Protein AF-A0A973CDU5-F1 (afdb_monomer_lite)

Structure (mmCIF, N/CA/C/O backbone):
data_AF-A0A973CDU5-F1
#
_entry.id   AF-A0A973CDU5-F1
#
loop_
_atom_site.group_PDB
_atom_site.id
_atom_site.type_symbol
_atom_site.label_atom_id
_atom_site.label_alt_id
_atom_site.label_comp_id
_atom_site.label_asym_id
_atom_site.label_entity_id
_atom_site.label_seq_id
_atom_site.pdbx_PDB_ins_code
_atom_site.Cartn_x
_atom_site.Cartn_y
_atom_site.Cartn_z
_atom_site.occupancy
_atom_site.B_iso_or_equiv
_atom_site.auth_seq_id
_atom_site.auth_comp_id
_atom_site.auth_asym_id
_atom_site.auth_atom_id
_atom_site.pdbx_PDB_model_num
ATOM 1 N N . PHE A 1 1 ? 8.746 -7.831 15.059 1.00 68.38 1 PHE A N 1
ATOM 2 C CA . PHE A 1 1 ? 8.571 -7.970 16.520 1.00 68.38 1 PHE A CA 1
ATOM 3 C C . PHE A 1 1 ? 7.382 -7.158 17.024 1.00 68.38 1 PHE A C 1
ATOM 5 O O . PHE A 1 1 ? 6.465 -7.767 17.549 1.00 68.38 1 PHE A O 1
ATOM 12 N N . ILE A 1 2 ? 7.323 -5.840 16.774 1.00 83.81 2 ILE A N 1
ATOM 13 C CA . ILE A 1 2 ? 6.193 -4.996 17.214 1.00 83.81 2 ILE A CA 1
ATOM 14 C C . ILE A 1 2 ? 4.826 -5.481 16.698 1.00 83.81 2 ILE A C 1
ATOM 16 O O . ILE A 1 2 ? 3.877 -5.545 17.465 1.00 83.81 2 ILE A O 1
ATOM 20 N N . TYR A 1 3 ? 4.753 -5.923 15.435 1.00 80.31 3 TYR A N 1
ATOM 21 C CA . TYR A 1 3 ? 3.516 -6.443 14.844 1.00 80.31 3 TYR A CA 1
ATOM 22 C C . TYR A 1 3 ? 3.048 -7.748 15.500 1.00 80.31 3 TYR A C 1
ATOM 24 O O . TYR A 1 3 ? 1.874 -7.896 15.789 1.00 80.31 3 TYR A O 1
ATOM 32 N N . LEU A 1 4 ? 3.971 -8.669 15.803 1.00 85.12 4 LEU A N 1
ATOM 33 C CA . LEU A 1 4 ? 3.632 -9.923 16.488 1.00 85.12 4 LEU A CA 1
ATOM 34 C C . LEU A 1 4 ? 3.181 -9.676 17.929 1.00 85.12 4 LEU A C 1
ATOM 36 O O . LEU A 1 4 ? 2.216 -10.282 18.376 1.00 85.12 4 LEU A O 1
ATOM 40 N N . LEU A 1 5 ? 3.851 -8.762 18.636 1.00 84.62 5 LEU A N 1
ATOM 41 C CA . LEU A 1 5 ? 3.456 -8.359 19.984 1.00 84.62 5 LEU A CA 1
ATOM 42 C C . LEU A 1 5 ? 2.051 -7.746 19.977 1.00 84.62 5 LEU A C 1
ATOM 44 O O . LEU A 1 5 ? 1.221 -8.094 20.810 1.00 84.62 5 LEU A O 1
ATOM 48 N N . TRP A 1 6 ? 1.768 -6.887 18.999 1.00 78.88 6 TRP A N 1
ATOM 49 C CA . TRP A 1 6 ? 0.451 -6.289 18.814 1.00 78.88 6 TRP A CA 1
ATOM 50 C C . TRP A 1 6 ? -0.621 -7.326 18.444 1.00 78.88 6 TRP A C 1
ATOM 52 O O . TRP A 1 6 ? -1.706 -7.315 19.020 1.00 78.88 6 TRP A O 1
ATOM 62 N N . GLN A 1 7 ? -0.313 -8.278 17.560 1.00 80.88 7 GLN A N 1
ATOM 63 C CA . GLN A 1 7 ? -1.241 -9.347 17.179 1.00 80.88 7 GLN A CA 1
ATOM 64 C C . GLN A 1 7 ? -1.620 -10.229 18.382 1.00 80.88 7 GLN A C 1
ATOM 66 O O . GLN A 1 7 ? -2.788 -10.548 18.573 1.00 80.88 7 GLN A O 1
ATOM 71 N N . VAL A 1 8 ? -0.647 -10.586 19.228 1.00 83.06 8 VAL A N 1
ATOM 72 C CA . VAL A 1 8 ? -0.887 -11.384 20.445 1.00 83.06 8 VAL A CA 1
ATOM 73 C C . VAL A 1 8 ? -1.675 -10.586 21.483 1.00 83.06 8 VAL A C 1
ATOM 75 O O . VAL A 1 8 ? -2.582 -11.127 22.109 1.00 83.06 8 VAL A O 1
ATOM 78 N N . ALA A 1 9 ? -1.373 -9.296 21.646 1.00 77.69 9 ALA A N 1
ATOM 79 C CA . ALA A 1 9 ? -2.103 -8.432 22.570 1.00 77.69 9 ALA A CA 1
ATOM 80 C C . ALA A 1 9 ? -3.576 -8.256 22.160 1.00 77.69 9 ALA A C 1
ATOM 82 O O . ALA A 1 9 ? -4.459 -8.304 23.009 1.00 77.69 9 ALA A O 1
ATOM 83 N N . THR A 1 10 ? -3.853 -8.088 20.866 1.00 71.19 10 THR A N 1
ATOM 84 C CA . THR A 1 10 ? -5.221 -7.899 20.357 1.00 71.19 10 THR A CA 1
ATOM 85 C C . THR A 1 10 ? -6.037 -9.193 20.375 1.00 71.19 10 THR A C 1
ATOM 87 O O . THR A 1 10 ? -7.170 -9.182 20.851 1.00 71.19 10 THR A O 1
ATOM 90 N N . GLN A 1 11 ? -5.457 -10.321 19.954 1.00 73.50 11 GLN A N 1
ATOM 91 C CA . GLN A 1 11 ? -6.126 -11.631 19.989 1.00 73.50 11 GLN A CA 1
ATOM 92 C C . GLN A 1 11 ? -6.257 -12.218 21.404 1.00 73.50 11 GLN A C 1
ATOM 94 O O . GLN A 1 11 ? -7.097 -13.082 21.628 1.00 73.50 11 GLN A O 1
ATOM 99 N N . GLY A 1 12 ? -5.437 -11.772 22.360 1.00 74.38 12 GLY A N 1
ATOM 100 C CA . GLY A 1 12 ? -5.516 -12.203 23.758 1.00 74.38 12 GLY A CA 1
ATOM 101 C C . GLY A 1 12 ? -6.549 -11.445 24.600 1.00 74.38 12 GLY A C 1
ATOM 102 O O . GLY A 1 12 ? -6.950 -11.950 25.645 1.00 74.38 12 GLY A O 1
ATOM 103 N N . VAL A 1 13 ? -6.963 -10.248 24.169 1.00 71.19 13 VAL A N 1
ATOM 104 C CA . VAL A 1 13 ? -7.878 -9.367 24.923 1.00 71.19 13 VAL A CA 1
ATOM 105 C C . VAL A 1 13 ? -9.306 -9.385 24.368 1.00 71.19 13 VAL A C 1
ATOM 107 O O . VAL A 1 13 ? -10.239 -9.207 25.145 1.00 71.19 13 VAL A O 1
ATOM 110 N N . LEU A 1 14 ? -9.502 -9.615 23.063 1.00 68.00 14 LEU A N 1
ATOM 111 C CA . LEU A 1 14 ? -10.830 -9.630 22.434 1.00 68.00 14 LEU A CA 1
ATOM 112 C C . LEU A 1 14 ? -11.257 -11.045 22.024 1.00 68.00 14 LEU A C 1
ATOM 114 O O . LEU A 1 14 ? -10.458 -11.822 21.500 1.00 68.00 14 LEU A O 1
ATOM 118 N N . SER A 1 15 ? -12.541 -11.365 22.204 1.00 69.06 15 SER A N 1
ATOM 119 C CA . SER A 1 15 ? -13.115 -12.624 21.717 1.00 69.06 15 SER A CA 1
ATOM 120 C C . SER A 1 15 ? -13.273 -12.622 20.185 1.00 69.06 15 SER A C 1
ATOM 122 O O . SER A 1 15 ? -13.491 -11.577 19.570 1.00 69.06 15 SER A O 1
ATOM 124 N N . GLN A 1 16 ? -13.204 -13.799 19.543 1.00 59.53 16 GLN A N 1
ATOM 125 C CA . GLN A 1 16 ? -13.334 -13.935 18.078 1.00 59.53 16 GLN A CA 1
ATOM 126 C C . GLN A 1 16 ? -14.635 -13.305 17.543 1.00 59.53 16 GLN A C 1
ATOM 128 O O . GLN A 1 16 ? -14.654 -12.739 16.454 1.00 59.53 16 GLN A O 1
ATOM 133 N N . THR A 1 17 ? -15.716 -13.370 18.321 1.00 63.16 17 THR A N 1
ATOM 134 C CA . THR A 1 17 ? -17.028 -12.797 17.987 1.00 63.16 17 THR A CA 1
ATOM 135 C C . THR A 1 17 ? -17.023 -11.269 17.971 1.00 63.16 17 THR A C 1
ATOM 137 O O . THR A 1 17 ? -17.675 -10.668 17.123 1.00 63.16 17 THR A O 1
ATOM 140 N N . GLU A 1 18 ? -16.271 -10.630 18.868 1.00 62.66 18 GLU A N 1
ATOM 141 C CA . GLU A 1 18 ? -16.149 -9.168 18.922 1.00 62.66 18 GLU A CA 1
ATOM 142 C C . GLU A 1 18 ? -15.212 -8.644 17.833 1.00 62.66 18 GLU A C 1
ATOM 144 O O . GLU A 1 18 ? -15.468 -7.588 17.263 1.00 62.66 18 GLU A O 1
ATOM 149 N N . LEU A 1 19 ? -14.162 -9.389 17.479 1.00 60.34 19 LEU A N 1
ATOM 150 C CA . LEU A 1 19 ? -13.270 -9.028 16.371 1.00 60.34 19 LEU A CA 1
ATOM 151 C C . LEU A 1 19 ? -13.991 -9.040 15.017 1.00 60.34 19 LEU A C 1
ATOM 153 O O . LEU A 1 19 ? -13.790 -8.129 14.223 1.00 60.34 19 LEU A O 1
ATOM 157 N N . MET A 1 20 ? -14.878 -10.011 14.790 1.00 60.62 20 MET A N 1
ATOM 158 C CA . MET A 1 20 ? -15.699 -10.096 13.571 1.00 60.62 20 MET A CA 1
ATOM 159 C C . MET A 1 20 ? -16.794 -9.015 13.497 1.00 60.62 20 MET A C 1
ATOM 161 O O . MET A 1 20 ? -17.310 -8.732 12.421 1.00 60.62 20 MET A O 1
ATOM 165 N N . ALA A 1 21 ? -17.179 -8.414 14.628 1.00 59.56 21 ALA A N 1
ATOM 166 C CA . ALA A 1 21 ? -18.167 -7.331 14.671 1.00 59.56 21 ALA A CA 1
ATOM 167 C C . ALA A 1 21 ? -17.537 -5.936 14.474 1.00 59.56 21 ALA A C 1
ATOM 169 O O . ALA A 1 21 ? -18.235 -4.964 14.174 1.00 59.56 21 ALA A O 1
ATOM 170 N N . ASN A 1 22 ? -16.217 -5.824 14.639 1.00 60.69 22 ASN A N 1
ATOM 171 C CA . ASN A 1 22 ? -15.487 -4.563 14.624 1.00 60.69 22 ASN A CA 1
ATOM 172 C C . ASN A 1 22 ? -14.942 -4.233 13.228 1.00 60.69 22 ASN A C 1
ATOM 174 O O . ASN A 1 22 ? -13.781 -4.467 12.916 1.00 60.69 22 ASN A O 1
ATOM 178 N N . ASN A 1 23 ? -15.777 -3.593 12.408 1.00 63.22 23 ASN A N 1
ATOM 179 C CA . ASN A 1 23 ? -15.416 -3.158 11.051 1.00 63.22 23 ASN A CA 1
ATOM 180 C C . ASN A 1 23 ? -14.573 -1.869 10.983 1.00 63.22 23 ASN A C 1
ATOM 182 O O . ASN A 1 23 ? -14.219 -1.409 9.897 1.00 63.22 23 ASN A O 1
ATOM 186 N N . SER A 1 24 ? -14.274 -1.235 12.121 1.00 66.94 24 SER A N 1
ATOM 187 C CA . SER 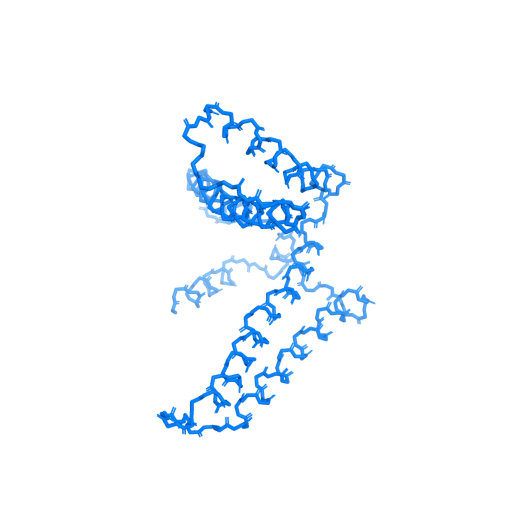A 1 24 ? -13.518 0.016 12.145 1.00 66.94 24 SER A CA 1
ATOM 188 C C . SER A 1 24 ? -12.575 0.110 13.340 1.00 66.94 24 SER A C 1
ATOM 190 O O . SER A 1 24 ? -12.841 -0.428 14.415 1.00 66.94 24 SER A O 1
ATOM 192 N N . LEU A 1 25 ? -11.476 0.845 13.153 1.00 67.81 25 LEU A N 1
ATOM 193 C CA . LEU A 1 25 ? -10.479 1.114 14.190 1.00 67.81 25 LEU A CA 1
ATOM 194 C C . LEU A 1 25 ? -11.097 1.835 15.400 1.00 67.81 25 LEU A C 1
ATOM 196 O O . LEU A 1 25 ? -10.728 1.562 16.537 1.00 67.81 25 LEU A O 1
ATOM 200 N N . THR A 1 26 ? -12.092 2.692 15.167 1.00 67.06 26 THR A N 1
ATOM 201 C CA . THR A 1 26 ? -12.849 3.372 16.224 1.00 67.06 26 THR A CA 1
ATOM 202 C C . THR A 1 26 ? -13.708 2.394 17.024 1.00 67.06 26 THR A C 1
ATOM 204 O O . THR A 1 26 ? -13.717 2.460 18.250 1.00 67.06 26 THR A O 1
ATOM 207 N N . SER A 1 27 ? -14.381 1.450 16.356 1.00 68.88 27 SER A N 1
ATOM 208 C CA . SER A 1 27 ? -15.148 0.387 17.022 1.00 68.88 27 SER A CA 1
ATOM 209 C C . SER A 1 27 ? -14.225 -0.513 17.852 1.00 68.88 27 SER A C 1
ATOM 211 O O . SER A 1 27 ? -14.522 -0.798 19.008 1.00 68.88 27 SER A O 1
ATOM 213 N N . PHE A 1 28 ? -13.044 -0.844 17.320 1.00 72.94 28 PHE A N 1
ATOM 214 C CA . PHE A 1 28 ? -12.027 -1.611 18.036 1.00 72.94 28 PHE A CA 1
ATOM 215 C C . PHE A 1 28 ? -11.515 -0.886 19.294 1.00 72.94 28 PHE A C 1
ATOM 217 O O . PHE A 1 28 ? -11.448 -1.489 20.364 1.00 72.94 28 PHE A O 1
ATOM 224 N N . ILE A 1 29 ? -11.200 0.414 19.202 1.00 72.19 29 ILE A N 1
ATOM 225 C CA . ILE A 1 29 ? -10.786 1.224 20.363 1.00 72.19 29 ILE A CA 1
ATOM 226 C C . ILE A 1 29 ? -11.923 1.332 21.390 1.00 72.19 29 ILE A C 1
ATOM 228 O O . ILE A 1 29 ? -11.661 1.282 22.591 1.00 72.19 29 ILE A O 1
ATOM 232 N N . ALA A 1 30 ? -13.178 1.428 20.943 1.00 68.06 30 ALA A N 1
ATOM 233 C CA . ALA A 1 30 ? -14.342 1.459 21.824 1.00 68.06 30 ALA A CA 1
ATOM 234 C C . ALA A 1 30 ? -14.545 0.127 22.571 1.00 68.06 30 ALA A C 1
ATOM 236 O O . ALA A 1 30 ? -14.674 0.148 23.792 1.00 68.06 30 ALA A O 1
ATOM 237 N N . SER A 1 31 ? -14.483 -1.023 21.888 1.00 72.19 31 SER A N 1
ATOM 238 C CA . SER A 1 31 ? -14.539 -2.345 22.538 1.00 72.19 31 SER A CA 1
ATOM 239 C C . SER A 1 31 ? -13.394 -2.537 23.534 1.00 72.19 31 SER A C 1
ATOM 241 O O . SER A 1 31 ? -13.592 -3.033 24.639 1.00 72.19 31 SER A O 1
ATOM 243 N N . LEU A 1 32 ? -12.191 -2.081 23.181 1.00 67.62 32 LEU A N 1
ATOM 244 C CA . LEU A 1 32 ? -11.017 -2.171 24.046 1.00 67.62 32 LEU A CA 1
ATOM 245 C C . LEU A 1 32 ? -11.129 -1.226 25.261 1.00 67.62 32 LEU A C 1
ATOM 247 O O . LEU A 1 32 ? -10.676 -1.562 26.352 1.00 67.62 32 LEU A O 1
ATOM 251 N N . SER A 1 33 ? -11.794 -0.078 25.107 1.00 67.12 33 SER A N 1
ATOM 252 C CA . SER A 1 33 ? -12.135 0.831 26.208 1.00 67.12 33 SER A CA 1
ATOM 253 C C . SER A 1 33 ? -13.125 0.222 27.197 1.00 67.12 33 SER A C 1
ATOM 255 O O . SER A 1 33 ? -13.012 0.487 28.395 1.00 67.12 33 SER A O 1
ATOM 257 N N . ASP A 1 34 ? -14.092 -0.550 26.702 1.00 69.50 34 ASP A N 1
ATOM 258 C CA . ASP A 1 34 ? -15.126 -1.190 27.520 1.00 69.50 34 ASP A CA 1
ATOM 259 C C . ASP A 1 34 ? -14.518 -2.307 28.383 1.00 69.50 34 ASP A C 1
ATOM 261 O O . ASP A 1 34 ? -14.766 -2.394 29.586 1.00 69.50 34 ASP A O 1
ATOM 265 N N . VAL A 1 35 ? -13.591 -3.077 27.802 1.00 69.94 35 VAL A N 1
ATOM 266 C CA . VAL A 1 35 ? -12.821 -4.115 28.509 1.00 69.94 35 VAL A CA 1
ATOM 267 C C . VAL A 1 35 ? -11.849 -3.520 29.541 1.00 69.94 35 VAL A C 1
ATOM 269 O O . VAL A 1 35 ? -11.639 -4.110 30.600 1.00 69.94 35 VAL A O 1
ATOM 272 N N . LEU A 1 36 ? -11.260 -2.348 29.272 1.00 66.38 36 LEU A N 1
ATOM 273 C CA . LEU A 1 36 ? -10.260 -1.717 30.149 1.00 66.38 36 LEU A CA 1
ATOM 274 C C . LEU A 1 36 ? -10.836 -0.796 31.241 1.00 66.38 36 LEU A C 1
ATOM 276 O O . LEU A 1 36 ? -10.067 -0.309 32.071 1.00 66.38 36 LEU A O 1
ATOM 280 N N . GLN A 1 37 ? -12.148 -0.528 31.252 1.00 62.72 37 GLN A N 1
ATOM 281 C CA . GLN A 1 37 ? -12.837 0.324 32.244 1.00 62.72 37 GLN A CA 1
ATOM 282 C C . GLN A 1 37 ? -12.194 1.717 32.482 1.00 62.72 37 GLN A C 1
ATOM 284 O O . GLN A 1 37 ? -12.362 2.318 33.544 1.00 62.72 37 GLN A O 1
ATOM 289 N N . GLN A 1 38 ? -11.451 2.260 31.508 1.00 65.94 38 GLN A N 1
ATOM 290 C CA . GLN A 1 38 ? -10.697 3.522 31.621 1.00 65.94 38 GLN A CA 1
ATOM 291 C C . GLN A 1 38 ? -11.061 4.484 30.469 1.00 65.94 38 GLN A C 1
ATOM 293 O O . GLN A 1 38 ? -10.428 4.459 29.409 1.00 65.94 38 GLN A O 1
ATOM 298 N N . PRO A 1 39 ? -12.047 5.385 30.666 1.00 66.44 39 PRO A N 1
ATOM 299 C CA . PRO A 1 39 ? -12.558 6.270 29.610 1.00 66.44 39 PRO A CA 1
ATOM 300 C C . PRO A 1 39 ? -11.524 7.270 29.060 1.00 66.44 39 PRO A C 1
ATOM 302 O O . PRO A 1 39 ? -11.578 7.654 27.893 1.00 66.44 39 PRO A O 1
ATOM 305 N N . GLN A 1 40 ? -10.559 7.692 29.886 1.00 70.50 40 GLN A N 1
ATOM 306 C CA . GLN A 1 40 ? -9.558 8.708 29.522 1.00 70.50 40 GLN A CA 1
ATOM 307 C C . GLN A 1 40 ? -8.495 8.189 28.539 1.00 70.50 40 GLN A C 1
ATOM 309 O O . GLN A 1 40 ? -7.976 8.949 27.715 1.00 70.50 40 GLN A O 1
ATOM 314 N N . VAL A 1 41 ? -8.190 6.888 28.591 1.00 71.69 41 VAL A N 1
ATOM 315 C CA . VAL A 1 41 ? -7.225 6.250 27.684 1.00 71.69 41 VAL A CA 1
ATOM 316 C C . VAL A 1 41 ? -7.812 6.154 26.276 1.00 71.69 41 VAL A C 1
ATOM 318 O O . VAL A 1 41 ? -7.136 6.484 25.305 1.00 71.69 41 VAL A O 1
ATOM 321 N N . SER A 1 42 ? -9.096 5.807 26.163 1.00 70.00 42 SER A N 1
ATOM 322 C CA . SER A 1 42 ? -9.801 5.697 24.881 1.00 70.00 42 SER A CA 1
ATOM 323 C C . SER A 1 42 ? -9.860 7.015 24.109 1.00 70.00 42 SER A C 1
ATOM 325 O O . SER A 1 42 ? -9.541 7.050 22.919 1.00 70.00 42 SER A O 1
ATOM 327 N N . GLN A 1 43 ? -10.179 8.124 24.786 1.00 76.44 43 GLN A N 1
ATOM 328 C CA . GLN A 1 43 ? -10.215 9.445 24.149 1.00 76.44 43 GLN A CA 1
ATOM 329 C C . GLN A 1 43 ? -8.832 9.881 23.650 1.00 76.44 43 GLN A C 1
ATOM 331 O O . GLN A 1 43 ? -8.708 10.352 22.521 1.00 76.44 43 GLN A O 1
ATOM 336 N N . SER A 1 44 ? -7.785 9.672 24.453 1.00 84.19 44 SER A N 1
ATOM 337 C CA . SER A 1 44 ? -6.413 10.024 24.067 1.00 84.19 44 SER A CA 1
ATOM 338 C C . SER A 1 44 ? -5.925 9.202 22.868 1.00 84.19 44 SER A C 1
ATOM 340 O O . SER A 1 44 ? -5.337 9.751 21.937 1.00 84.19 44 SER A O 1
ATOM 342 N N . VAL A 1 45 ? -6.204 7.893 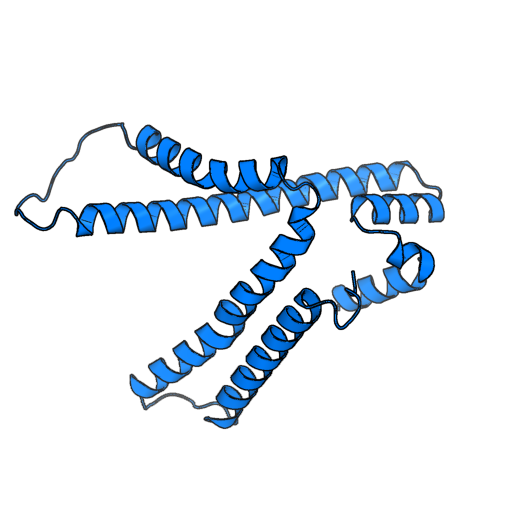22.862 1.00 81.81 45 VAL A N 1
ATOM 343 C CA . VAL A 1 45 ? -5.830 6.988 21.763 1.00 81.81 45 VAL A CA 1
ATOM 344 C C . VAL A 1 45 ? -6.622 7.300 20.494 1.00 81.81 45 VAL A C 1
ATOM 346 O O . VAL A 1 45 ? -6.037 7.301 19.415 1.00 81.81 45 VAL A O 1
ATOM 349 N N . SER A 1 46 ? -7.911 7.626 20.611 1.00 81.75 46 SER A N 1
ATOM 350 C CA . SER A 1 46 ? -8.748 8.004 19.465 1.00 81.75 46 SER A CA 1
ATOM 351 C C . SER A 1 46 ? -8.262 9.302 18.819 1.00 81.75 46 SER A C 1
ATOM 353 O O . SER A 1 46 ? -8.012 9.324 17.620 1.00 81.75 46 SER A O 1
ATOM 355 N N . VAL A 1 47 ? -8.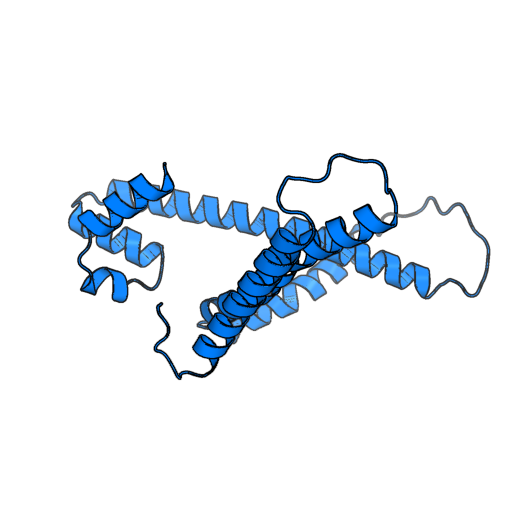005 10.354 19.610 1.00 86.12 47 VAL A N 1
ATOM 356 C CA . VAL A 1 47 ? -7.473 11.629 19.088 1.00 86.12 47 VAL A CA 1
ATOM 357 C C . VAL A 1 47 ? -6.105 11.432 18.434 1.00 86.12 47 VAL A C 1
ATOM 359 O O . VAL A 1 47 ? -5.830 11.998 17.376 1.00 86.12 47 VAL A O 1
ATOM 362 N N . PHE A 1 48 ? -5.241 10.614 19.037 1.00 87.44 48 PHE A N 1
ATOM 363 C CA . PHE A 1 48 ? -3.955 10.277 18.435 1.00 87.44 48 PHE A CA 1
ATOM 364 C C . PHE A 1 48 ? -4.122 9.520 17.110 1.00 87.44 48 PHE A C 1
ATOM 366 O O . PHE A 1 48 ? -3.446 9.852 16.136 1.00 87.44 48 PHE A O 1
ATOM 373 N N . ALA A 1 49 ? -5.026 8.540 17.050 1.00 85.38 49 ALA A N 1
ATOM 374 C CA . ALA A 1 49 ? -5.315 7.785 15.836 1.00 85.38 49 ALA A CA 1
ATOM 375 C C . ALA A 1 49 ? -5.870 8.686 14.722 1.00 85.38 49 ALA A C 1
ATOM 377 O O . ALA A 1 49 ? -5.405 8.592 13.586 1.00 85.38 49 ALA A O 1
ATOM 378 N N . ASP A 1 50 ? -6.775 9.609 15.049 1.00 86.25 50 ASP A N 1
ATOM 379 C CA . ASP A 1 50 ? -7.347 10.565 14.098 1.00 86.25 50 ASP A CA 1
ATOM 380 C C . ASP A 1 50 ? -6.282 11.526 13.551 1.00 86.25 50 ASP A C 1
ATOM 382 O O . ASP A 1 50 ? -6.196 11.745 12.340 1.00 86.25 50 ASP A O 1
ATOM 386 N N . LEU A 1 51 ? -5.406 12.056 14.415 1.00 91.06 51 LEU A N 1
ATOM 387 C CA . LEU A 1 51 ? -4.285 12.906 13.995 1.00 91.06 51 LEU A CA 1
ATOM 388 C C . LEU A 1 51 ? -3.263 12.140 13.142 1.00 91.06 51 LEU A C 1
ATOM 390 O O . LEU A 1 51 ? -2.749 12.677 12.152 1.00 91.06 51 LEU A O 1
ATOM 394 N N . ALA A 1 52 ? -2.972 10.885 13.491 1.00 89.50 52 ALA A N 1
ATOM 395 C CA . ALA A 1 52 ? -2.081 10.021 12.723 1.00 89.50 52 ALA A CA 1
ATOM 396 C C . ALA A 1 52 ? -2.666 9.694 11.339 1.00 89.50 52 ALA A C 1
ATOM 398 O O . ALA A 1 52 ? -1.955 9.785 10.333 1.00 89.50 52 ALA A O 1
ATOM 399 N N . LEU A 1 53 ? -3.965 9.386 11.270 1.00 86.06 53 LEU A N 1
ATOM 400 C CA . LEU A 1 53 ? -4.690 9.143 10.024 1.00 86.06 53 LEU A CA 1
ATOM 401 C C . LEU A 1 53 ? -4.702 10.400 9.151 1.00 86.06 53 LEU A C 1
ATOM 403 O O . LEU A 1 53 ? -4.341 10.322 7.977 1.00 86.06 53 LEU A O 1
ATOM 407 N N . ALA A 1 54 ? -5.024 11.565 9.719 1.00 88.69 54 ALA A N 1
ATOM 408 C CA . ALA A 1 54 ? -5.013 12.838 8.998 1.00 88.69 54 ALA A CA 1
ATOM 409 C C . ALA A 1 54 ? -3.623 13.168 8.425 1.00 88.69 54 ALA A C 1
ATOM 411 O O . ALA A 1 54 ? -3.505 13.583 7.269 1.00 88.69 54 ALA A O 1
ATOM 412 N N . THR A 1 55 ? -2.558 12.928 9.196 1.00 91.81 55 THR A N 1
ATOM 413 C CA . THR A 1 55 ? -1.173 13.158 8.749 1.00 91.81 55 THR A CA 1
ATOM 414 C C . THR A 1 55 ? -0.771 12.196 7.629 1.00 91.81 55 THR A C 1
ATOM 416 O O . THR A 1 55 ? -0.179 12.615 6.633 1.00 91.81 55 THR A O 1
ATOM 419 N N . SER A 1 56 ? -1.131 10.915 7.749 1.00 89.19 56 SER A N 1
ATOM 420 C CA . SER A 1 56 ? -0.897 9.914 6.701 1.00 89.19 56 SER A CA 1
ATOM 421 C C . SER A 1 56 ? -1.638 10.272 5.410 1.00 89.19 56 SER A C 1
ATOM 423 O O . SER A 1 56 ? -1.049 10.273 4.325 1.00 89.19 56 SER A O 1
ATOM 425 N N . PHE A 1 57 ? -2.905 10.673 5.534 1.00 86.19 57 PHE A N 1
ATOM 426 C CA . PHE A 1 57 ? -3.732 11.097 4.412 1.00 86.19 57 PHE A CA 1
ATOM 427 C C . PHE A 1 57 ? -3.159 12.327 3.700 1.00 86.19 57 PHE A C 1
ATOM 429 O O . PHE A 1 57 ? -3.109 12.349 2.467 1.00 86.19 57 PHE A O 1
ATOM 436 N N . LEU A 1 58 ? -2.669 13.325 4.446 1.00 87.56 58 LEU A N 1
ATOM 437 C CA . LEU A 1 58 ? -2.002 14.489 3.859 1.00 87.56 58 LEU A CA 1
ATOM 438 C C . LEU A 1 58 ? -0.736 14.104 3.090 1.00 87.56 58 LEU A C 1
ATOM 440 O O . LEU A 1 58 ? -0.540 14.591 1.977 1.00 87.56 58 LEU A O 1
ATOM 444 N N . GLY A 1 59 ? 0.095 13.212 3.637 1.00 89.50 59 GLY A N 1
ATOM 445 C CA . GLY A 1 59 ? 1.307 12.742 2.960 1.00 89.50 59 GLY A CA 1
ATOM 446 C C . GLY A 1 59 ? 1.010 12.068 1.617 1.00 89.50 59 GLY A C 1
ATOM 447 O O . GLY A 1 59 ? 1.607 12.415 0.596 1.00 89.50 59 GLY A O 1
ATOM 448 N N . VAL A 1 60 ? 0.038 11.151 1.594 1.00 85.69 60 VAL A N 1
ATOM 449 C CA . VAL A 1 60 ? -0.386 10.454 0.366 1.00 85.69 60 VAL A CA 1
ATOM 450 C C . VAL A 1 60 ? -1.008 11.424 -0.640 1.00 85.69 60 VAL A C 1
ATOM 452 O O . VAL A 1 60 ? -0.686 11.376 -1.828 1.00 85.69 60 VAL A O 1
ATOM 455 N N . SER A 1 61 ? -1.854 12.342 -0.169 1.00 83.94 61 SER A N 1
ATOM 456 C CA . SER A 1 61 ? -2.513 13.352 -1.003 1.00 83.94 61 SER A CA 1
ATOM 457 C C . SER A 1 61 ? -1.514 14.278 -1.696 1.00 83.94 61 SER A C 1
ATOM 459 O O . SER A 1 61 ? -1.667 14.575 -2.882 1.00 83.94 61 SER A O 1
ATOM 461 N N . LEU A 1 62 ? -0.466 14.706 -0.986 1.00 83.94 62 LEU A N 1
ATOM 462 C CA . LEU A 1 62 ? 0.578 15.562 -1.546 1.00 83.94 62 LEU A CA 1
ATOM 463 C C . LEU A 1 62 ? 1.410 14.819 -2.604 1.00 83.94 62 LEU A C 1
ATOM 465 O O . LEU A 1 62 ? 1.673 15.366 -3.673 1.00 83.94 62 LEU A O 1
ATOM 469 N N . GLY A 1 63 ? 1.743 13.547 -2.353 1.00 85.06 63 GLY A N 1
ATOM 470 C CA . GLY A 1 63 ? 2.430 12.695 -3.327 1.00 85.06 63 GLY A CA 1
ATOM 471 C C . GLY A 1 63 ? 1.607 12.467 -4.599 1.00 85.06 63 GLY A C 1
ATOM 472 O O . GLY A 1 63 ? 2.124 12.604 -5.708 1.00 85.06 63 GLY A O 1
ATOM 473 N N . LEU A 1 64 ? 0.309 12.181 -4.459 1.00 82.62 64 LEU A N 1
ATOM 474 C CA . LEU A 1 64 ? -0.601 12.019 -5.596 1.00 82.62 64 LEU A CA 1
ATOM 475 C C . LEU A 1 64 ? -0.748 13.324 -6.394 1.00 82.62 64 LEU A C 1
ATOM 477 O O . LEU A 1 64 ? -0.713 13.301 -7.626 1.00 82.62 64 LEU A O 1
ATOM 481 N N . PHE A 1 65 ? -0.865 14.459 -5.700 1.00 82.44 65 PHE A N 1
ATOM 482 C CA . PHE A 1 65 ? -0.913 15.781 -6.318 1.00 82.44 65 PHE A CA 1
ATOM 483 C C . PHE A 1 65 ? 0.345 16.069 -7.148 1.00 82.44 65 PHE A C 1
ATOM 485 O O . PHE A 1 65 ? 0.237 16.484 -8.306 1.00 82.44 65 PHE A O 1
ATOM 492 N N . ASP A 1 66 ? 1.533 15.800 -6.606 1.00 80.62 66 ASP A N 1
ATOM 493 C CA . ASP A 1 66 ? 2.789 16.006 -7.325 1.00 80.62 66 ASP A CA 1
ATOM 494 C C . ASP A 1 66 ? 2.907 15.082 -8.546 1.00 80.62 66 ASP A C 1
ATOM 496 O O . ASP A 1 66 ? 3.254 15.560 -9.634 1.00 80.62 66 ASP A O 1
ATOM 500 N N . LEU A 1 67 ? 2.528 13.803 -8.420 1.00 80.44 67 LEU A N 1
ATOM 501 C CA . LEU A 1 67 ? 2.492 12.849 -9.537 1.00 80.44 67 LEU A CA 1
ATOM 502 C C . LEU A 1 67 ? 1.561 13.321 -10.663 1.00 80.44 67 LEU A C 1
ATOM 504 O O . LEU A 1 67 ? 1.983 13.401 -11.820 1.00 80.44 67 LEU A O 1
ATOM 508 N N . LEU A 1 68 ? 0.319 13.688 -10.340 1.00 76.44 68 LEU A N 1
ATOM 509 C CA . LEU A 1 68 ? -0.661 14.173 -11.318 1.00 76.44 68 LEU A CA 1
ATOM 510 C C . LEU A 1 68 ? -0.236 15.497 -11.950 1.00 76.44 68 LEU A C 1
ATOM 512 O O . LEU A 1 68 ? -0.336 15.654 -13.170 1.00 76.44 68 LEU A O 1
ATOM 516 N N . SER A 1 69 ? 0.321 16.421 -11.164 1.00 74.75 69 SER A N 1
ATOM 517 C CA . SER A 1 69 ? 0.860 17.674 -11.695 1.00 74.75 69 SER A CA 1
ATOM 518 C C . SER A 1 69 ? 2.019 17.425 -12.672 1.00 74.75 69 SER A C 1
ATOM 520 O O . SER A 1 69 ? 2.115 18.093 -13.705 1.00 74.75 69 SER A O 1
ATOM 522 N N . GLY A 1 70 ? 2.865 16.426 -12.399 1.00 69.69 70 GLY A N 1
ATOM 523 C CA . GLY A 1 70 ? 3.958 16.008 -13.272 1.00 69.69 70 GLY A CA 1
ATOM 524 C C . GLY A 1 70 ? 3.486 15.338 -14.566 1.00 69.69 70 GLY A C 1
ATOM 525 O O . GLY A 1 70 ? 4.097 15.549 -15.617 1.00 69.69 70 GLY A O 1
ATOM 526 N N . MET A 1 71 ? 2.402 14.559 -14.523 1.00 72.94 71 MET A N 1
ATOM 527 C CA . MET A 1 71 ? 1.789 13.956 -15.717 1.00 72.94 71 MET A CA 1
ATOM 528 C C . MET A 1 71 ? 1.089 15.000 -16.595 1.00 72.94 71 MET A C 1
ATOM 530 O O . MET A 1 71 ? 1.246 14.984 -17.818 1.00 72.94 71 MET A O 1
ATOM 534 N N . MET A 1 72 ? 0.372 15.949 -15.985 1.00 68.44 72 MET A N 1
ATOM 535 C CA . MET A 1 72 ? -0.323 17.014 -16.713 1.00 68.44 72 MET A CA 1
ATOM 536 C C . MET A 1 72 ? 0.663 17.978 -17.389 1.00 68.44 72 MET A C 1
ATOM 538 O O . MET A 1 72 ? 0.462 18.350 -18.543 1.00 68.44 72 MET A O 1
ATOM 542 N N . LYS A 1 73 ? 1.780 18.319 -16.725 1.00 64.62 73 LYS A N 1
ATOM 543 C CA . LYS A 1 73 ? 2.866 19.105 -17.339 1.00 64.62 73 LYS A CA 1
ATOM 544 C C . LYS A 1 73 ? 3.476 18.402 -18.554 1.00 64.62 73 LYS A C 1
ATOM 546 O O . LYS A 1 73 ? 3.602 19.023 -19.601 1.00 64.62 73 LYS A O 1
ATOM 551 N N . ARG A 1 74 ? 3.803 17.107 -18.442 1.00 60.19 74 ARG A N 1
ATOM 552 C CA . ARG A 1 74 ? 4.361 16.319 -19.560 1.00 60.19 74 ARG A CA 1
ATOM 553 C C . ARG A 1 74 ? 3.396 16.199 -20.740 1.00 60.19 74 ARG A C 1
ATOM 555 O O . ARG A 1 74 ? 3.833 16.272 -21.883 1.00 60.19 74 ARG A O 1
ATOM 562 N N . THR A 1 75 ? 2.101 16.070 -20.463 1.00 60.69 75 THR A N 1
ATOM 563 C CA . THR A 1 75 ? 1.050 16.020 -21.491 1.00 60.69 75 THR A CA 1
ATOM 564 C C . THR A 1 75 ? 0.945 17.342 -22.255 1.00 60.69 75 THR A C 1
ATOM 566 O O . THR A 1 75 ? 0.974 17.333 -23.482 1.00 60.69 75 THR A O 1
ATOM 569 N N . ASN A 1 76 ? 0.926 18.483 -21.557 1.00 55.81 76 ASN A N 1
ATOM 570 C CA . ASN A 1 76 ? 0.883 19.798 -22.210 1.00 55.81 76 ASN A CA 1
ATOM 571 C C . ASN A 1 76 ? 2.153 20.107 -23.026 1.00 55.81 76 ASN A C 1
ATOM 573 O O . ASN A 1 76 ? 2.059 20.745 -24.069 1.00 55.81 76 ASN A O 1
ATOM 577 N N . THR A 1 77 ? 3.331 19.626 -22.612 1.00 54.50 77 THR A N 1
ATOM 578 C CA . THR A 1 77 ? 4.568 19.767 -23.407 1.00 54.50 77 THR A CA 1
ATOM 579 C C . THR A 1 77 ? 4.590 18.846 -24.637 1.00 54.50 77 THR A C 1
ATOM 581 O O . THR A 1 77 ? 5.109 19.243 -25.675 1.00 54.50 77 THR A O 1
ATOM 584 N N . GLY A 1 78 ? 3.998 17.647 -24.567 1.00 50.41 78 GLY A N 1
ATOM 585 C CA . GLY A 1 78 ? 3.883 16.730 -25.712 1.00 50.41 78 GLY A CA 1
ATOM 586 C C . GLY A 1 78 ? 2.874 17.174 -26.780 1.00 50.41 78 GLY A C 1
ATOM 587 O O . GLY A 1 78 ? 3.043 16.844 -27.948 1.00 50.41 78 GLY A O 1
ATOM 588 N N . LEU A 1 79 ? 1.862 17.956 -26.392 1.00 49.06 79 LEU A N 1
ATOM 589 C CA . LEU A 1 79 ? 0.866 18.544 -27.297 1.00 49.06 79 LEU A CA 1
ATOM 590 C C . LEU A 1 79 ? 1.327 19.851 -27.964 1.00 49.06 79 LEU A C 1
ATOM 592 O O . LEU A 1 79 ? 0.750 20.230 -28.976 1.00 49.06 79 LEU A O 1
ATOM 596 N N . ASN A 1 80 ? 2.353 20.528 -27.432 1.00 41.12 80 ASN A N 1
ATOM 597 C CA . ASN A 1 80 ? 2.849 21.804 -27.965 1.00 41.12 80 ASN A CA 1
ATOM 598 C C . ASN A 1 80 ? 4.151 21.671 -28.780 1.00 41.12 80 ASN A C 1
ATOM 600 O O . ASN A 1 80 ? 4.826 22.663 -29.032 1.00 41.12 80 ASN A O 1
ATOM 604 N N . ASN A 1 81 ? 4.531 20.455 -29.192 1.00 45.19 81 ASN A N 1
ATOM 605 C CA . ASN A 1 81 ? 5.672 20.242 -30.087 1.00 45.19 81 ASN A CA 1
ATOM 606 C C . ASN A 1 81 ? 5.212 20.137 -31.549 1.00 45.19 81 ASN A C 1
ATOM 608 O O . ASN A 1 81 ? 5.380 19.121 -32.218 1.00 45.19 81 ASN A O 1
ATOM 612 N N . SER A 1 82 ? 4.585 21.209 -32.021 1.00 43.88 82 SER A N 1
ATOM 613 C CA . SER A 1 82 ? 4.415 21.510 -33.442 1.00 43.88 82 SER A CA 1
ATOM 614 C C . SER A 1 82 ? 4.437 23.024 -33.649 1.00 43.88 82 SER A C 1
ATOM 616 O O . SER A 1 82 ? 3.531 23.588 -34.249 1.00 43.88 82 SER A O 1
ATOM 618 N N . ASN A 1 83 ? 5.412 23.700 -33.046 1.00 42.12 83 ASN A N 1
ATOM 619 C CA . ASN A 1 83 ? 6.099 24.864 -33.599 1.00 42.12 83 ASN A CA 1
ATOM 620 C C . ASN A 1 83 ? 7.202 25.278 -32.626 1.00 42.12 83 ASN A C 1
ATOM 622 O O . ASN A 1 83 ? 7.053 25.166 -31.413 1.00 42.12 83 ASN A O 1
ATOM 626 N N . GLY A 1 84 ? 8.347 25.628 -33.204 1.00 40.91 84 GLY A N 1
ATOM 627 C CA . GLY A 1 84 ? 9.614 25.771 -32.506 1.00 40.91 84 GLY A CA 1
ATOM 628 C C . GLY A 1 84 ? 9.686 26.937 -31.528 1.00 40.91 84 GLY A C 1
ATOM 629 O O . GLY A 1 84 ? 8.739 27.697 -31.367 1.00 40.91 84 GLY A O 1
ATOM 630 N N . SER A 1 85 ? 10.890 27.045 -30.956 1.00 39.66 85 SER A N 1
ATOM 631 C CA . SER A 1 85 ? 11.449 28.225 -30.289 1.00 39.66 85 SER A CA 1
ATOM 632 C C . SER A 1 85 ? 10.588 28.808 -29.169 1.00 39.66 85 SER A C 1
ATOM 634 O O . SER A 1 85 ? 9.643 29.539 -29.413 1.00 39.66 85 SER A O 1
ATOM 636 N N . ASP A 1 86 ? 10.957 28.529 -27.921 1.00 37.19 86 ASP A N 1
ATOM 637 C CA . ASP A 1 86 ? 11.662 29.549 -27.143 1.00 37.19 86 ASP A CA 1
ATOM 638 C C . ASP A 1 86 ? 12.044 29.010 -25.763 1.00 37.19 86 ASP A C 1
ATOM 640 O O . ASP A 1 86 ? 11.229 28.603 -24.934 1.00 37.19 86 ASP A O 1
ATOM 644 N N . ALA A 1 87 ? 13.356 29.001 -25.539 1.00 49.28 87 ALA A N 1
ATOM 645 C CA . ALA A 1 87 ? 13.906 29.180 -24.217 1.00 49.28 87 ALA A CA 1
ATOM 646 C C . ALA A 1 87 ? 13.563 30.609 -23.774 1.00 49.28 87 ALA A C 1
ATOM 648 O O . ALA A 1 87 ? 13.753 31.536 -24.555 1.00 49.28 87 ALA A O 1
ATOM 649 N N . ASN A 1 88 ? 13.154 30.758 -22.511 1.00 48.84 88 ASN A N 1
ATOM 650 C CA . ASN A 1 88 ? 12.845 32.013 -21.816 1.00 48.84 88 ASN A CA 1
ATOM 651 C C . ASN A 1 88 ? 11.374 32.473 -21.888 1.00 48.84 88 ASN A C 1
ATOM 653 O O . ASN A 1 88 ? 11.000 33.273 -22.734 1.00 48.84 88 ASN A O 1
ATOM 657 N N . ASP A 1 89 ? 10.572 32.068 -20.897 1.00 38.81 89 ASP A N 1
ATOM 658 C CA . ASP A 1 89 ? 9.558 32.978 -20.351 1.00 38.81 89 ASP A CA 1
ATOM 659 C C . ASP A 1 89 ? 9.610 32.964 -18.822 1.00 38.81 89 ASP A C 1
ATOM 661 O O . ASP A 1 89 ? 9.015 32.153 -18.107 1.00 38.81 89 ASP A O 1
ATOM 665 N N . SER A 1 90 ? 10.438 33.878 -18.335 1.00 46.91 90 SER A N 1
ATOM 666 C CA . SER A 1 90 ? 10.428 34.449 -17.004 1.00 46.91 90 SER A CA 1
ATOM 667 C C . SER A 1 90 ? 9.232 35.405 -16.846 1.00 46.91 90 SER A C 1
ATOM 669 O O . SER A 1 90 ? 9.395 36.622 -16.885 1.00 46.91 90 SER A O 1
ATOM 671 N N . ASN A 1 91 ? 8.025 34.873 -16.679 1.00 37.62 91 ASN A N 1
ATOM 672 C CA . ASN A 1 91 ? 6.811 35.564 -16.216 1.00 37.62 91 ASN A CA 1
ATOM 673 C C . ASN A 1 91 ? 5.715 34.486 -16.167 1.00 37.62 91 ASN A C 1
ATOM 675 O O . ASN A 1 91 ? 5.682 33.596 -16.992 1.00 37.62 91 ASN A O 1
ATOM 679 N N . ARG A 1 92 ? 4.752 34.415 -15.262 1.00 37.03 92 ARG A N 1
ATOM 680 C CA . ARG A 1 92 ? 4.217 35.332 -14.268 1.00 37.03 92 ARG A CA 1
ATOM 681 C C . ARG A 1 92 ? 3.322 34.439 -13.405 1.00 37.03 92 ARG A C 1
ATOM 683 O O . ARG A 1 92 ? 2.553 33.671 -13.960 1.00 37.03 92 ARG A O 1
ATOM 690 N N . THR A 1 93 ? 3.487 34.456 -12.085 1.00 37.34 93 THR A N 1
ATOM 691 C CA . THR A 1 93 ? 2.417 34.491 -11.057 1.00 37.34 93 THR A CA 1
ATOM 692 C C . THR A 1 93 ? 1.081 33.711 -11.175 1.00 37.34 93 THR A C 1
ATOM 694 O O . THR A 1 93 ? 0.268 33.852 -10.271 1.00 37.34 93 THR A O 1
ATOM 697 N N . ASP A 1 94 ? 0.863 32.807 -12.129 1.00 39.34 94 ASP A N 1
ATOM 698 C CA . ASP A 1 94 ? -0.373 32.017 -12.297 1.00 39.34 94 ASP A CA 1
ATOM 699 C C . ASP A 1 94 ? -0.157 30.522 -12.005 1.00 39.34 94 ASP A C 1
ATOM 701 O O . ASP A 1 94 ? -1.010 29.662 -12.226 1.00 39.34 94 ASP A O 1
ATOM 705 N N . GLY A 1 95 ? 0.994 30.189 -11.415 1.00 46.66 95 GLY A N 1
ATOM 706 C CA . GLY A 1 95 ? 1.347 28.824 -11.026 1.00 46.66 95 GLY A CA 1
ATOM 707 C C . GLY A 1 95 ? 0.452 28.228 -9.934 1.00 46.66 95 GLY A C 1
ATOM 708 O O . GLY A 1 95 ? 0.457 27.014 -9.757 1.00 46.66 95 GLY A O 1
ATOM 709 N N . LYS A 1 96 ? -0.334 29.037 -9.209 1.00 50.47 96 LYS A N 1
ATOM 710 C CA . LYS A 1 96 ? -1.259 28.551 -8.168 1.00 50.47 96 LYS A CA 1
ATOM 711 C C . LYS A 1 96 ? -2.628 28.158 -8.728 1.00 50.47 96 LYS A C 1
ATOM 713 O O . LYS A 1 96 ? -3.191 27.183 -8.251 1.00 50.47 96 LYS A O 1
ATOM 718 N N . SER A 1 97 ? -3.148 28.844 -9.746 1.00 48.53 97 SER A N 1
ATOM 719 C CA . SER A 1 97 ? -4.509 28.627 -10.267 1.00 48.53 97 SER A CA 1
ATOM 720 C C . SER A 1 97 ? -4.601 27.414 -11.198 1.00 48.53 97 SER A C 1
ATOM 722 O O . SER A 1 97 ? -5.568 26.658 -11.114 1.00 48.53 97 SER A O 1
ATOM 724 N N . HIS A 1 98 ? -3.570 27.148 -12.009 1.00 51.31 98 HIS A N 1
ATOM 725 C CA . HIS A 1 98 ? -3.500 25.912 -12.797 1.00 51.31 98 HIS A CA 1
ATOM 726 C C . HIS A 1 98 ? -3.276 24.693 -11.890 1.00 51.31 98 HIS A C 1
ATOM 728 O O . HIS A 1 98 ? -3.943 23.679 -12.050 1.00 51.31 98 HIS A O 1
ATOM 734 N N . ARG A 1 99 ? -2.430 24.827 -10.856 1.00 58.38 99 ARG A N 1
ATOM 735 C CA . ARG A 1 99 ? -2.246 23.813 -9.802 1.00 58.38 99 ARG A CA 1
ATOM 736 C C . ARG A 1 99 ? -3.520 23.552 -9.008 1.00 58.38 99 ARG A C 1
ATOM 738 O O . ARG A 1 99 ? -3.819 22.400 -8.733 1.00 58.38 99 ARG A O 1
ATOM 745 N N . LEU A 1 100 ? -4.276 24.595 -8.673 1.00 60.66 100 LEU A N 1
ATOM 746 C CA . LEU A 1 100 ? -5.533 24.468 -7.942 1.00 60.66 100 LEU A CA 1
ATOM 747 C C . LEU A 1 100 ? -6.633 23.851 -8.811 1.00 60.66 100 LEU A C 1
ATOM 749 O O . LEU A 1 100 ? -7.380 23.030 -8.303 1.00 60.66 100 LEU A O 1
ATOM 753 N N . LYS A 1 101 ? -6.702 24.157 -10.116 1.00 59.78 101 LYS A N 1
ATOM 754 C CA . LYS A 1 101 ? -7.604 23.465 -11.058 1.00 59.78 101 LYS A CA 1
ATOM 755 C C . LYS A 1 101 ? -7.227 21.992 -11.236 1.00 59.78 101 LYS A C 1
ATOM 757 O O . LYS A 1 101 ? -8.113 21.143 -11.226 1.00 59.78 101 LYS A O 1
ATOM 762 N N . THR A 1 102 ? -5.932 21.675 -11.322 1.00 58.56 102 THR A N 1
ATOM 763 C CA . THR A 1 102 ? -5.450 20.285 -11.310 1.00 58.56 102 THR A CA 1
ATOM 764 C C . THR A 1 102 ? -5.778 19.596 -9.985 1.00 58.56 102 THR A C 1
ATOM 766 O O . THR A 1 102 ? -6.231 18.457 -10.007 1.00 58.56 102 THR A O 1
ATOM 769 N N . ALA A 1 103 ? -5.615 20.278 -8.845 1.00 65.00 103 ALA A N 1
ATOM 770 C CA . ALA A 1 103 ? -5.995 19.762 -7.531 1.00 65.00 103 ALA A CA 1
ATOM 771 C C . ALA A 1 103 ? -7.502 19.499 -7.467 1.00 65.00 103 ALA A C 1
ATOM 773 O O . ALA A 1 103 ? -7.909 18.414 -7.078 1.00 65.00 103 ALA A O 1
ATOM 774 N N . LEU A 1 104 ? -8.333 20.434 -7.931 1.00 67.50 104 LEU A N 1
ATOM 775 C CA . LEU A 1 104 ? -9.786 20.285 -7.957 1.00 67.50 104 LEU A CA 1
ATOM 776 C C . LEU A 1 104 ? -10.196 19.070 -8.786 1.00 67.50 104 LEU A C 1
ATOM 778 O O . LEU A 1 104 ? -10.881 18.206 -8.265 1.00 67.50 104 LEU A O 1
ATOM 782 N N . VAL A 1 105 ? -9.701 18.926 -10.017 1.00 67.69 105 VAL A N 1
ATOM 783 C CA . VAL A 1 105 ? -9.988 17.749 -10.862 1.00 67.69 105 VAL A CA 1
ATOM 784 C C . VAL A 1 105 ? -9.408 16.449 -10.286 1.00 67.69 105 VAL A C 1
ATOM 786 O O . VAL A 1 105 ? -9.927 15.377 -10.568 1.00 67.69 105 VAL A O 1
ATOM 789 N N . THR A 1 106 ? -8.366 16.521 -9.458 1.00 65.44 106 THR A N 1
ATOM 790 C CA . THR A 1 106 ? -7.759 15.355 -8.791 1.00 65.44 106 THR A CA 1
ATOM 791 C C . THR A 1 106 ? -8.535 14.916 -7.556 1.00 65.44 106 THR A C 1
ATOM 793 O O . THR A 1 106 ? -8.657 13.722 -7.310 1.00 65.44 106 THR A O 1
ATOM 796 N N . PHE A 1 107 ? -9.054 15.865 -6.776 1.00 70.69 107 PHE A N 1
ATOM 797 C CA . PHE A 1 107 ? -9.778 15.593 -5.535 1.00 70.69 107 PHE A CA 1
ATOM 798 C C . PHE A 1 107 ? -11.280 15.412 -5.756 1.00 70.69 107 PHE A C 1
ATOM 800 O O . PHE A 1 107 ? -11.908 14.717 -4.965 1.00 70.69 107 PHE A O 1
ATOM 807 N N . LEU A 1 108 ? -11.860 15.962 -6.830 1.00 76.81 108 LEU A N 1
ATOM 808 C CA . LEU A 1 108 ? -13.293 15.834 -7.111 1.00 76.81 108 LEU A CA 1
ATOM 809 C C . LEU A 1 108 ? -13.728 14.375 -7.330 1.00 76.81 108 LEU A C 1
ATOM 811 O O . LEU A 1 108 ? -14.723 13.986 -6.724 1.00 76.81 108 LEU A O 1
ATOM 815 N N . PRO A 1 109 ? -13.018 13.546 -8.125 1.00 75.00 109 PRO A N 1
ATOM 816 C CA . PRO A 1 109 ? -13.418 12.156 -8.320 1.00 75.00 109 PRO A CA 1
ATOM 817 C C . PRO A 1 109 ? -13.321 11.327 -7.027 1.00 75.00 109 PRO A C 1
ATOM 819 O O . PRO A 1 109 ? -14.316 10.686 -6.690 1.00 75.00 109 PRO A O 1
ATOM 822 N N . PRO A 1 110 ? -12.217 11.369 -6.245 1.00 69.50 110 PRO A N 1
ATOM 823 C CA . PRO A 1 110 ? -12.152 10.710 -4.940 1.00 69.50 110 PRO A CA 1
ATOM 824 C C . PRO A 1 110 ? -13.215 11.203 -3.951 1.00 69.50 110 PRO A C 1
ATOM 826 O O . PRO A 1 110 ? -13.814 10.390 -3.255 1.00 69.50 110 PRO A O 1
ATOM 829 N N . LEU A 1 111 ? -13.489 12.514 -3.909 1.00 70.00 111 LEU A N 1
ATOM 830 C CA . LEU A 1 111 ? -14.496 13.099 -3.018 1.00 70.00 111 LEU A CA 1
ATOM 831 C C . LEU A 1 111 ? -15.918 12.667 -3.405 1.00 70.00 111 LEU A C 1
ATOM 833 O O . LEU A 1 111 ? -16.722 12.337 -2.537 1.00 70.00 111 LEU A O 1
ATOM 837 N N . ALA A 1 112 ? -16.222 12.626 -4.705 1.00 75.69 112 ALA A N 1
ATOM 838 C CA . ALA A 1 112 ? -17.494 12.120 -5.205 1.00 75.69 112 ALA A CA 1
ATOM 839 C C . ALA A 1 112 ? -17.661 10.632 -4.862 1.00 75.69 112 ALA A C 1
ATOM 841 O O . ALA A 1 112 ? -18.698 10.240 -4.332 1.00 75.69 112 ALA A O 1
ATOM 842 N N . PHE A 1 113 ? -16.629 9.810 -5.072 1.00 70.62 113 PHE A N 1
ATOM 843 C CA . PHE A 1 113 ? -16.663 8.399 -4.679 1.00 70.62 113 PHE A CA 1
ATOM 844 C C . PHE A 1 113 ? -16.865 8.210 -3.169 1.00 70.62 113 PHE A C 1
ATOM 846 O O . PHE A 1 113 ? -17.641 7.343 -2.775 1.00 70.62 113 PHE A O 1
ATOM 853 N N . ALA A 1 114 ? -16.240 9.044 -2.334 1.00 68.94 114 ALA A N 1
ATOM 854 C CA . ALA A 1 114 ? -16.411 8.997 -0.882 1.00 68.94 114 ALA A CA 1
ATOM 855 C C . ALA A 1 114 ? -17.831 9.383 -0.422 1.00 68.94 114 ALA A C 1
ATOM 857 O O . ALA A 1 114 ? -18.327 8.816 0.548 1.00 68.94 114 ALA A O 1
ATOM 858 N N . LEU A 1 115 ? -18.496 10.321 -1.109 1.00 68.50 115 LEU A N 1
ATOM 859 C CA . LEU A 1 115 ? -19.855 10.763 -0.763 1.00 68.50 115 LEU A CA 1
ATOM 860 C C . LEU A 1 115 ? -20.956 9.829 -1.281 1.00 68.50 115 LEU A C 1
ATOM 862 O O . LEU A 1 115 ? -21.955 9.635 -0.592 1.00 68.50 115 LEU A O 1
ATOM 866 N N . PHE A 1 116 ? -20.800 9.257 -2.479 1.00 72.50 116 PHE A N 1
ATOM 867 C CA . PHE A 1 116 ? -21.822 8.389 -3.080 1.00 72.50 116 PHE A CA 1
ATOM 868 C C . PHE A 1 116 ? -21.728 6.924 -2.625 1.00 72.50 116 PHE A C 1
ATOM 870 O O . PHE A 1 116 ? -22.732 6.217 -2.675 1.00 72.50 116 PHE A O 1
ATOM 877 N N . TYR A 1 117 ? -20.561 6.471 -2.150 1.00 66.38 117 TYR A N 1
ATOM 878 C CA . TYR A 1 117 ? -20.347 5.104 -1.666 1.00 66.38 117 TYR A CA 1
ATOM 879 C C . TYR A 1 117 ? -19.714 5.098 -0.262 1.00 66.38 117 TYR A C 1
ATOM 881 O O . TYR A 1 117 ? -18.507 4.885 -0.137 1.00 66.38 117 TYR A O 1
ATOM 889 N N . PRO A 1 118 ? -20.508 5.260 0.816 1.00 58.25 118 PRO A N 1
ATOM 890 C CA . PRO A 1 118 ? -20.009 5.191 2.195 1.00 58.25 118 PRO A CA 1
ATOM 891 C C . PRO A 1 118 ? -19.385 3.826 2.558 1.00 58.25 118 PRO A C 1
ATOM 893 O O . PRO A 1 118 ? -18.441 3.782 3.340 1.00 58.25 118 PRO A O 1
ATOM 896 N N . GLN A 1 119 ? -19.811 2.731 1.908 1.00 60.47 119 GLN A N 1
ATOM 897 C CA . GLN A 1 119 ? -19.179 1.400 2.011 1.00 60.47 119 GLN A CA 1
ATOM 898 C C . GLN A 1 119 ? -18.058 1.162 0.983 1.00 60.47 119 GLN A C 1
ATOM 900 O O . GLN A 1 119 ? -17.459 0.087 0.925 1.00 60.47 119 GLN A O 1
ATOM 905 N N . GLY A 1 120 ? -17.759 2.172 0.163 1.00 65.00 120 GLY A N 1
ATOM 906 C CA . GLY A 1 120 ? -16.804 2.098 -0.934 1.00 65.00 120 GLY A CA 1
ATOM 907 C C . GLY A 1 120 ? -15.359 1.925 -0.476 1.00 65.00 120 GLY A C 1
ATOM 908 O O . GLY A 1 120 ? -14.554 1.413 -1.247 1.00 65.00 120 GLY A O 1
ATOM 909 N N . PHE A 1 121 ? -15.021 2.290 0.766 1.00 68.69 121 PHE A N 1
ATOM 910 C CA . PHE A 1 121 ? -13.651 2.205 1.284 1.00 68.69 121 PHE A CA 1
ATOM 911 C C . PHE A 1 121 ? -13.104 0.772 1.271 1.00 68.69 121 PHE A C 1
ATOM 913 O O . PHE A 1 121 ? -12.011 0.550 0.755 1.00 68.69 121 PHE A O 1
ATOM 920 N N . ILE A 1 122 ? -13.876 -0.206 1.758 1.00 70.50 122 ILE A N 1
ATOM 921 C CA . ILE A 1 122 ? -13.450 -1.614 1.783 1.00 70.50 122 ILE A CA 1
ATOM 922 C C . ILE A 1 122 ? -13.290 -2.149 0.355 1.00 70.50 122 ILE A C 1
ATOM 924 O O . ILE A 1 122 ? -12.264 -2.737 0.015 1.00 70.50 122 ILE A O 1
ATOM 928 N N . THR A 1 123 ? -14.255 -1.867 -0.525 1.00 72.56 123 THR A N 1
ATOM 929 C CA . THR A 1 123 ? -14.164 -2.280 -1.933 1.00 72.56 123 THR A CA 1
ATOM 930 C C . THR A 1 123 ? -12.996 -1.606 -2.659 1.00 72.56 123 THR A C 1
ATOM 932 O O . THR A 1 123 ? -12.283 -2.254 -3.422 1.00 72.56 123 THR A O 1
ATOM 935 N N . ALA A 1 124 ? -12.739 -0.324 -2.382 1.00 76.56 124 ALA A N 1
ATOM 936 C CA . ALA A 1 124 ? -11.639 0.440 -2.957 1.00 76.56 124 ALA A CA 1
ATOM 937 C C . ALA A 1 124 ? -10.280 -0.064 -2.459 1.00 76.56 124 ALA A C 1
ATOM 939 O O . ALA A 1 124 ? -9.343 -0.137 -3.252 1.00 76.56 124 ALA A O 1
ATOM 940 N N . LEU A 1 125 ? -10.178 -0.473 -1.189 1.00 75.25 125 LEU A N 1
ATOM 941 C CA . LEU A 1 125 ? -8.987 -1.126 -0.644 1.00 75.25 125 LEU A CA 1
ATOM 942 C C . LEU A 1 125 ? -8.706 -2.451 -1.373 1.00 75.25 125 LEU A C 1
ATOM 944 O O . LEU A 1 125 ? -7.562 -2.711 -1.746 1.00 75.25 125 LEU A O 1
ATOM 948 N N . GLY A 1 126 ? -9.748 -3.240 -1.657 1.00 77.31 126 GLY A N 1
ATOM 949 C CA . GLY A 1 126 ? -9.642 -4.465 -2.456 1.00 77.31 126 GLY A CA 1
ATOM 950 C C . GLY A 1 126 ? -9.101 -4.214 -3.869 1.00 77.31 126 GLY A C 1
ATOM 951 O O . GLY A 1 126 ? -8.195 -4.913 -4.322 1.00 77.31 126 GLY A O 1
ATOM 952 N N . TYR A 1 127 ? -9.577 -3.167 -4.554 1.00 81.25 127 TYR A N 1
ATOM 953 C CA . TYR A 1 127 ? -9.020 -2.762 -5.854 1.00 81.25 127 TYR A CA 1
ATOM 954 C C . TYR A 1 127 ? -7.586 -2.216 -5.740 1.00 81.25 127 TYR A C 1
ATOM 956 O O . TYR A 1 127 ? -6.743 -2.501 -6.595 1.00 81.25 127 TYR A O 1
ATOM 964 N N . ALA A 1 128 ? -7.275 -1.463 -4.681 1.00 84.62 128 ALA A N 1
ATOM 965 C CA . ALA A 1 128 ? -5.937 -0.926 -4.438 1.00 84.62 128 ALA A CA 1
ATOM 966 C C . ALA A 1 128 ? -4.895 -2.032 -4.200 1.00 84.62 128 ALA A C 1
ATOM 968 O O . ALA A 1 128 ? -3.743 -1.884 -4.616 1.00 84.62 128 ALA A O 1
ATOM 969 N N . ALA A 1 129 ? -5.291 -3.164 -3.608 1.00 83.19 129 ALA A N 1
ATOM 970 C CA . ALA A 1 129 ? -4.419 -4.322 -3.425 1.00 83.19 129 ALA A CA 1
ATOM 971 C C . ALA A 1 129 ? -3.874 -4.853 -4.762 1.00 83.19 129 ALA A C 1
ATOM 973 O O . ALA A 1 129 ? -2.685 -5.152 -4.865 1.00 83.19 129 ALA A O 1
ATOM 974 N N . ILE A 1 130 ? -4.692 -4.876 -5.822 1.00 85.69 130 ILE A N 1
ATOM 975 C CA . ILE A 1 130 ? -4.258 -5.297 -7.166 1.00 85.69 130 ILE A CA 1
ATOM 976 C C . ILE A 1 130 ? -3.151 -4.370 -7.688 1.00 85.69 130 ILE A C 1
ATOM 978 O O . ILE A 1 130 ? -2.109 -4.838 -8.155 1.00 85.69 130 ILE A O 1
ATOM 982 N N . ALA A 1 131 ? -3.339 -3.051 -7.564 1.00 87.62 131 ALA A N 1
ATOM 983 C CA . ALA A 1 131 ? -2.327 -2.070 -7.953 1.00 87.62 131 ALA A CA 1
ATOM 984 C C . ALA A 1 131 ? -1.034 -2.227 -7.133 1.00 87.62 131 ALA A C 1
ATOM 986 O O . ALA A 1 131 ? 0.066 -2.131 -7.684 1.00 87.62 131 ALA A O 1
ATOM 987 N N . LEU A 1 132 ? -1.154 -2.534 -5.837 1.00 88.12 132 LEU A N 1
ATOM 988 C CA . LEU A 1 132 ? -0.016 -2.793 -4.961 1.00 88.12 132 LEU A CA 1
ATOM 989 C C . LEU A 1 132 ? 0.761 -4.038 -5.390 1.00 88.12 132 LEU A C 1
ATOM 991 O O . LEU A 1 132 ? 1.981 -3.972 -5.433 1.00 88.12 132 LEU A O 1
ATOM 995 N N . VAL A 1 133 ? 0.112 -5.141 -5.775 1.00 88.88 133 VAL A N 1
ATOM 996 C CA . VAL A 1 133 ? 0.822 -6.327 -6.299 1.00 88.88 133 VAL A CA 1
ATOM 997 C C . VAL A 1 133 ? 1.587 -5.983 -7.578 1.00 88.88 133 VAL A C 1
ATOM 999 O O . VAL A 1 133 ? 2.752 -6.360 -7.731 1.00 88.88 133 VAL A O 1
ATOM 1002 N N . ILE A 1 134 ? 0.963 -5.240 -8.494 1.00 89.44 134 ILE A N 1
ATOM 1003 C CA . ILE A 1 134 ? 1.609 -4.811 -9.741 1.00 89.44 134 ILE A CA 1
ATOM 1004 C C . ILE A 1 134 ? 2.865 -3.983 -9.437 1.00 89.44 134 ILE A C 1
ATOM 1006 O O . ILE A 1 134 ? 3.932 -4.244 -9.995 1.00 89.44 134 ILE A O 1
ATOM 1010 N N . LEU A 1 135 ? 2.774 -3.023 -8.517 1.00 89.00 135 LEU A N 1
ATOM 1011 C CA . LEU A 1 135 ? 3.897 -2.153 -8.168 1.00 89.00 135 LEU A CA 1
ATOM 1012 C C . LEU A 1 135 ? 4.948 -2.831 -7.275 1.00 89.00 135 LEU A C 1
ATOM 1014 O O . LEU A 1 135 ? 6.138 -2.607 -7.465 1.00 89.00 135 LEU A O 1
ATOM 1018 N N . ALA A 1 136 ? 4.545 -3.652 -6.311 1.00 88.62 136 ALA A N 1
ATOM 1019 C CA . ALA A 1 136 ? 5.441 -4.237 -5.314 1.00 88.62 136 ALA A CA 1
ATOM 1020 C C . ALA A 1 136 ? 6.094 -5.543 -5.780 1.00 88.62 136 ALA A C 1
ATOM 1022 O O . ALA A 1 136 ? 7.179 -5.873 -5.309 1.00 88.62 136 ALA A O 1
ATOM 1023 N N . ILE A 1 137 ? 5.461 -6.287 -6.694 1.00 88.44 137 ILE A N 1
ATOM 1024 C CA . ILE A 1 137 ? 5.974 -7.573 -7.186 1.00 88.44 137 ILE A CA 1
ATOM 1025 C C . ILE A 1 137 ? 6.382 -7.459 -8.650 1.00 88.44 137 ILE A C 1
ATOM 1027 O O . ILE A 1 137 ? 7.545 -7.680 -8.986 1.00 88.44 137 ILE A O 1
ATOM 1031 N N . PHE A 1 138 ? 5.465 -7.078 -9.539 1.00 87.44 138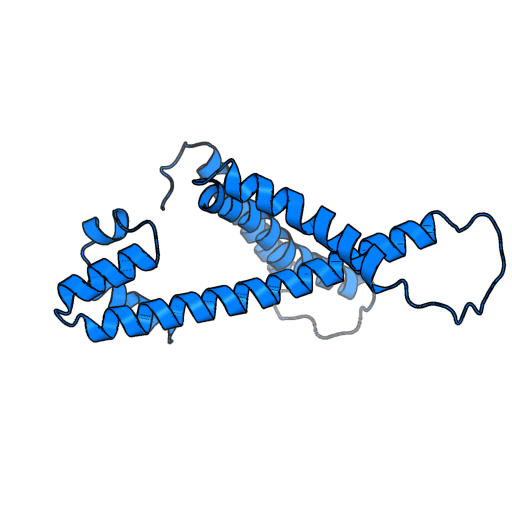 PHE A N 1
ATOM 1032 C CA . PHE A 1 138 ? 5.760 -7.105 -10.974 1.00 87.44 138 PHE A CA 1
ATOM 1033 C C . PHE A 1 138 ? 6.763 -6.026 -11.396 1.00 87.44 138 PHE A C 1
ATOM 1035 O O . PHE A 1 138 ? 7.647 -6.308 -12.207 1.00 87.44 138 PHE A O 1
ATOM 1042 N N . LEU A 1 139 ? 6.686 -4.819 -10.829 1.00 88.69 139 LEU A N 1
ATOM 1043 C CA . LEU A 1 139 ? 7.623 -3.738 -11.140 1.00 88.69 139 LEU A CA 1
ATOM 1044 C C . LEU A 1 139 ? 9.087 -4.092 -10.799 1.00 88.69 139 LEU A C 1
ATOM 1046 O O . LEU A 1 139 ? 9.920 -3.983 -11.702 1.00 88.69 139 LEU A O 1
ATOM 1050 N N . PRO A 1 140 ? 9.455 -4.547 -9.581 1.00 85.31 140 PRO A N 1
ATOM 1051 C CA . PRO A 1 140 ? 10.842 -4.920 -9.292 1.00 85.31 140 PRO A CA 1
ATOM 1052 C C . PRO A 1 140 ? 11.300 -6.150 -10.085 1.00 85.31 140 PRO A C 1
ATOM 1054 O O . PRO A 1 140 ? 12.438 -6.175 -10.553 1.00 85.31 140 PRO A O 1
ATOM 1057 N N . VAL A 1 141 ? 10.422 -7.132 -10.327 1.00 85.62 141 VAL A N 1
ATOM 1058 C CA . VAL A 1 141 ? 10.725 -8.294 -11.189 1.00 85.62 141 VAL A CA 1
ATOM 1059 C C . VAL A 1 141 ? 11.070 -7.839 -12.613 1.00 85.62 141 VAL A C 1
ATOM 1061 O O . VAL A 1 141 ? 12.065 -8.286 -13.200 1.00 85.62 141 VAL A O 1
ATOM 1064 N N . ALA A 1 142 ? 10.295 -6.903 -13.165 1.00 84.38 142 ALA A N 1
ATOM 1065 C CA . ALA A 1 142 ? 10.554 -6.312 -14.473 1.00 84.38 142 ALA A CA 1
ATOM 1066 C C . ALA A 1 142 ? 11.826 -5.447 -14.477 1.00 84.38 142 ALA A C 1
ATOM 1068 O O . ALA A 1 142 ? 12.605 -5.514 -15.433 1.00 84.38 142 ALA A O 1
ATOM 1069 N N . MET A 1 143 ? 12.068 -4.674 -13.413 1.00 84.19 143 MET A N 1
ATOM 1070 C CA . MET A 1 143 ? 13.254 -3.826 -13.256 1.00 84.19 143 MET A CA 1
ATOM 1071 C C . MET A 1 143 ? 14.533 -4.666 -13.246 1.00 84.19 143 MET A C 1
ATOM 1073 O O . MET A 1 143 ? 15.437 -4.394 -14.033 1.00 84.19 143 MET A O 1
ATOM 1077 N N . VAL A 1 144 ? 14.577 -5.744 -12.457 1.00 83.75 144 VAL A N 1
ATOM 1078 C CA . VAL A 1 144 ? 15.715 -6.678 -12.409 1.00 83.75 144 VAL A CA 1
ATOM 1079 C C . VAL A 1 144 ? 15.907 -7.378 -13.756 1.00 83.75 144 VAL A C 1
ATOM 1081 O O . VAL A 1 144 ? 17.034 -7.512 -14.233 1.00 83.75 144 VAL A O 1
ATOM 1084 N N . SER A 1 145 ? 14.822 -7.784 -14.419 1.00 77.19 145 SER A N 1
ATOM 1085 C CA . SER A 1 145 ? 14.900 -8.429 -15.736 1.00 77.19 145 SER A CA 1
ATOM 1086 C C . SER A 1 145 ? 15.467 -7.495 -16.810 1.00 77.19 145 SER A C 1
ATOM 1088 O O . SER A 1 145 ? 16.284 -7.922 -17.628 1.00 77.19 145 SER A O 1
ATOM 1090 N N . LYS A 1 146 ? 15.077 -6.212 -16.805 1.00 78.06 146 LYS A N 1
ATOM 1091 C CA . LYS A 1 146 ? 15.639 -5.197 -17.710 1.00 78.06 146 LYS A CA 1
ATOM 1092 C C . LYS A 1 146 ? 17.080 -4.837 -17.347 1.00 78.06 146 LYS A C 1
ATOM 1094 O O . LYS A 1 146 ? 17.911 -4.741 -18.245 1.00 78.06 146 LYS A O 1
ATOM 1099 N N . GLN A 1 147 ? 17.401 -4.711 -16.062 1.00 76.31 147 GLN A N 1
ATOM 1100 C CA . GLN A 1 147 ? 18.751 -4.395 -15.589 1.00 76.31 147 GLN A CA 1
ATOM 1101 C C . GLN A 1 147 ? 19.760 -5.486 -15.970 1.00 76.31 147 GLN A C 1
ATOM 1103 O O . GLN A 1 147 ? 20.855 -5.172 -16.426 1.00 76.31 147 GLN A O 1
ATOM 1108 N N . ARG A 1 148 ? 19.366 -6.764 -15.899 1.00 71.50 148 ARG A N 1
ATOM 1109 C CA . ARG A 1 148 ? 20.204 -7.897 -16.333 1.00 71.50 148 ARG A CA 1
ATOM 1110 C C . ARG A 1 148 ? 20.442 -7.945 -17.842 1.00 71.50 148 ARG A C 1
ATOM 1112 O O . ARG A 1 148 ? 21.469 -8.457 -18.269 1.00 71.50 148 ARG A O 1
ATOM 1119 N N . LYS A 1 149 ? 19.511 -7.420 -18.648 1.00 68.38 149 LYS A N 1
ATOM 1120 C CA . LYS A 1 149 ? 19.691 -7.286 -20.104 1.00 68.38 149 LYS A CA 1
ATOM 1121 C C . LYS A 1 149 ? 20.575 -6.092 -20.478 1.00 68.38 149 LYS A C 1
ATOM 1123 O O . LYS A 1 149 ? 21.240 -6.150 -21.503 1.00 68.38 149 LYS A O 1
ATOM 1128 N N . ALA A 1 150 ? 20.573 -5.032 -19.669 1.00 67.06 150 ALA A N 1
ATOM 1129 C CA . ALA A 1 150 ? 21.353 -3.819 -19.915 1.00 67.06 150 ALA A CA 1
ATOM 1130 C C . ALA A 1 150 ? 22.801 -3.901 -19.393 1.00 67.06 150 ALA A C 1
ATOM 1132 O O . ALA A 1 150 ? 23.685 -3.287 -19.981 1.00 67.06 150 ALA A O 1
ATOM 1133 N N . GLN A 1 151 ? 23.065 -4.658 -18.320 1.00 62.44 151 GLN A N 1
ATOM 1134 C CA . GLN A 1 151 ? 24.401 -4.783 -17.731 1.00 62.44 151 GLN A CA 1
ATOM 1135 C C . GLN A 1 151 ? 24.654 -6.232 -17.282 1.00 62.44 151 GLN A C 1
ATOM 1137 O O . GLN A 1 151 ? 24.087 -6.704 -16.299 1.00 62.44 151 GLN A O 1
ATOM 1142 N N . ALA A 1 152 ? 25.498 -6.954 -18.029 1.00 57.59 152 ALA A N 1
ATOM 1143 C CA . ALA A 1 152 ? 25.764 -8.384 -17.825 1.00 57.59 152 ALA A CA 1
ATOM 1144 C C . ALA A 1 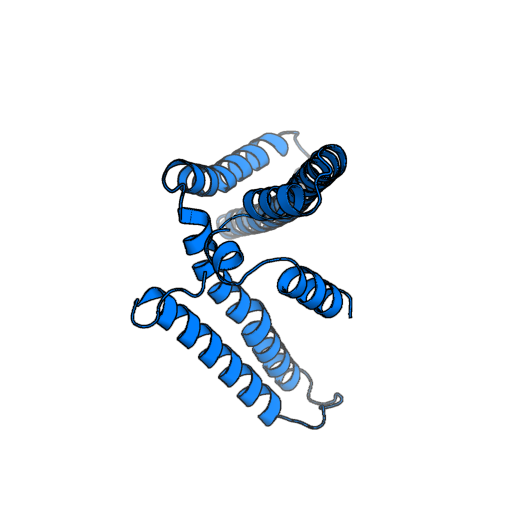152 ? 26.766 -8.690 -16.688 1.00 57.59 152 ALA A C 1
ATOM 1146 O O . ALA A 1 152 ? 26.925 -9.846 -16.303 1.00 57.59 152 ALA A O 1
ATOM 1147 N N . SER A 1 153 ? 27.445 -7.674 -16.145 1.00 54.16 153 SER A N 1
ATOM 1148 C CA . SER A 1 153 ? 28.581 -7.814 -15.223 1.00 54.16 153 SER A CA 1
ATOM 1149 C C . SER A 1 153 ? 28.281 -7.247 -13.826 1.00 54.16 153 SER A C 1
ATOM 1151 O O . SER A 1 153 ? 28.847 -6.233 -13.418 1.00 54.16 153 SER A O 1
ATOM 1153 N N . GLY A 1 154 ? 27.370 -7.887 -13.090 1.00 62.38 154 GLY A N 1
ATOM 1154 C CA . GLY A 1 154 ? 27.055 -7.563 -11.693 1.00 62.38 154 GLY A CA 1
ATOM 1155 C C . GLY A 1 154 ? 26.616 -8.803 -10.908 1.00 62.38 154 GLY A C 1
ATOM 1156 O O . GLY A 1 154 ? 26.157 -9.773 -11.506 1.00 62.38 154 GLY A O 1
ATOM 1157 N N . TYR A 1 155 ? 26.783 -8.782 -9.579 1.00 57.91 155 TYR A N 1
ATOM 1158 C CA . TYR A 1 155 ? 26.488 -9.907 -8.679 1.00 57.91 155 TYR A CA 1
ATOM 1159 C C . TYR A 1 155 ? 25.055 -10.431 -8.873 1.00 57.91 155 TYR A C 1
ATOM 1161 O O . TYR A 1 155 ? 24.077 -9.720 -8.642 1.00 57.91 155 TYR A O 1
ATOM 1169 N N . ILE A 1 156 ? 24.938 -11.687 -9.304 1.00 59.09 156 ILE A N 1
ATOM 1170 C CA . ILE A 1 156 ? 23.664 -12.392 -9.442 1.00 59.09 156 ILE A CA 1
ATOM 1171 C C . ILE A 1 156 ? 23.423 -13.124 -8.125 1.00 59.09 156 ILE A C 1
ATOM 1173 O O . ILE A 1 156 ? 24.236 -13.942 -7.702 1.00 59.09 156 ILE A O 1
ATOM 1177 N N . VAL A 1 157 ? 22.305 -12.827 -7.469 1.00 58.44 157 VAL A N 1
ATOM 1178 C CA . VAL A 1 157 ? 21.911 -13.499 -6.225 1.00 58.44 157 VAL A CA 1
ATOM 1179 C C . VAL A 1 157 ? 21.688 -14.992 -6.495 1.00 58.44 157 VAL A C 1
ATOM 1181 O O . VAL A 1 157 ? 21.217 -15.356 -7.577 1.00 58.44 157 VAL A O 1
ATOM 1184 N N . SER A 1 158 ? 21.975 -15.843 -5.502 1.00 55.12 158 SER A N 1
ATOM 1185 C CA . SER A 1 158 ? 21.965 -17.323 -5.543 1.00 55.12 158 SER A CA 1
ATOM 1186 C C . SER A 1 158 ? 20.607 -18.002 -5.863 1.00 55.12 158 SER A C 1
ATOM 1188 O O . SER A 1 158 ? 20.375 -19.145 -5.480 1.00 55.12 158 SER A O 1
ATOM 1190 N N . GLY A 1 159 ? 19.694 -17.318 -6.557 1.00 60.84 159 GLY A N 1
ATOM 1191 C CA . GLY A 1 159 ? 18.402 -17.819 -7.040 1.00 60.84 159 GLY A CA 1
ATOM 1192 C C . GLY A 1 159 ? 18.128 -17.556 -8.532 1.00 60.84 159 GLY A C 1
ATOM 1193 O O . GLY A 1 159 ? 17.116 -18.024 -9.054 1.00 60.84 159 GLY A O 1
ATOM 1194 N N . GLY A 1 160 ? 19.015 -16.845 -9.244 1.00 72.12 160 GLY A N 1
ATOM 1195 C CA . GLY A 1 160 ? 18.969 -16.699 -10.707 1.00 72.12 160 GLY A CA 1
ATOM 1196 C C . GLY A 1 160 ? 17.610 -16.255 -11.280 1.00 72.12 160 GLY A C 1
ATOM 1197 O O . GLY A 1 160 ? 16.985 -15.321 -10.790 1.00 72.12 160 GLY A O 1
ATOM 1198 N N . ASN A 1 161 ? 17.154 -16.911 -12.356 1.00 71.69 161 ASN A N 1
ATOM 1199 C CA . ASN A 1 161 ? 15.814 -16.697 -12.932 1.00 71.69 161 ASN A CA 1
ATOM 1200 C C . ASN A 1 161 ? 14.692 -17.360 -12.112 1.00 71.69 161 ASN A C 1
ATOM 1202 O O . ASN A 1 161 ? 13.535 -16.977 -12.258 1.00 71.69 161 ASN A O 1
ATOM 1206 N N . VAL A 1 162 ? 15.017 -18.340 -11.264 1.00 79.25 162 VAL A N 1
ATOM 1207 C CA . VAL A 1 162 ? 14.028 -19.125 -10.509 1.00 79.25 162 VAL A CA 1
ATOM 1208 C C . VAL A 1 162 ? 13.343 -18.261 -9.454 1.00 79.25 162 VAL A C 1
ATOM 1210 O O . VAL A 1 162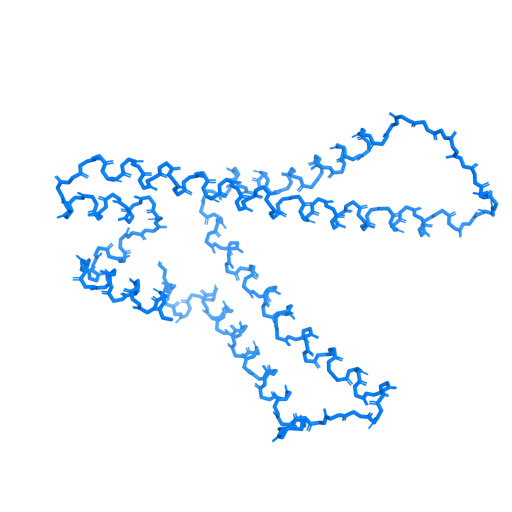 ? 12.121 -18.303 -9.338 1.00 79.25 162 VAL A O 1
ATOM 1213 N N . SER A 1 163 ? 14.093 -17.413 -8.744 1.00 79.19 163 SER A N 1
ATOM 1214 C CA . SER A 1 163 ? 13.516 -16.486 -7.760 1.00 79.19 163 SER A CA 1
ATOM 1215 C C . SER A 1 163 ? 12.576 -15.454 -8.395 1.00 79.19 163 SER A C 1
ATOM 1217 O O . SER A 1 163 ? 11.543 -15.133 -7.815 1.00 79.19 163 SER A O 1
ATOM 1219 N N . LEU A 1 164 ? 12.889 -14.977 -9.607 1.00 79.19 164 LEU A N 1
ATOM 1220 C CA . LEU A 1 164 ? 12.039 -14.054 -10.371 1.00 79.19 164 LEU A CA 1
ATOM 1221 C C . LEU A 1 164 ? 10.724 -14.715 -10.807 1.00 79.19 164 LEU A C 1
ATOM 1223 O O . LEU A 1 164 ? 9.660 -14.115 -10.660 1.00 79.19 164 LEU A O 1
ATOM 1227 N N . VAL A 1 165 ? 10.786 -15.955 -11.307 1.00 83.56 165 VAL A N 1
ATOM 1228 C CA . VAL A 1 165 ? 9.591 -16.725 -11.694 1.00 83.56 165 VAL A CA 1
ATOM 1229 C C . VAL A 1 165 ? 8.732 -17.040 -10.471 1.00 83.56 165 VAL A C 1
ATOM 1231 O O . VAL A 1 165 ? 7.519 -16.854 -10.521 1.00 83.56 165 VAL A O 1
ATOM 1234 N N . LEU A 1 166 ? 9.345 -17.447 -9.356 1.00 86.88 166 LEU A N 1
ATOM 1235 C CA . LEU A 1 166 ? 8.627 -17.746 -8.118 1.00 86.88 166 LEU A CA 1
ATOM 1236 C C . LEU A 1 166 ? 7.938 -16.501 -7.538 1.00 86.88 166 LEU A C 1
ATOM 1238 O O . LEU A 1 166 ? 6.778 -16.577 -7.139 1.00 86.88 166 LEU A O 1
ATOM 1242 N N . ALA A 1 167 ? 8.613 -15.346 -7.545 1.00 85.44 167 ALA A N 1
ATOM 1243 C CA . ALA A 1 167 ? 8.020 -14.076 -7.125 1.00 85.44 167 ALA A CA 1
ATOM 1244 C C . ALA A 1 167 ? 6.837 -13.676 -8.021 1.00 85.44 167 ALA A C 1
ATOM 1246 O O . ALA A 1 167 ? 5.781 -13.298 -7.517 1.00 85.44 167 ALA A O 1
ATOM 1247 N N . SER A 1 168 ? 6.980 -13.822 -9.343 1.00 84.94 168 SER A N 1
ATOM 1248 C CA . SER A 1 168 ? 5.885 -13.571 -10.287 1.00 84.94 168 SER A CA 1
ATOM 1249 C C . SER A 1 168 ? 4.699 -14.511 -10.056 1.00 84.94 168 SER A C 1
ATOM 1251 O O . SER A 1 168 ? 3.555 -14.069 -10.128 1.00 84.94 168 SER A O 1
ATOM 1253 N N . LEU A 1 169 ? 4.956 -15.789 -9.766 1.00 90.00 169 LEU A N 1
ATOM 1254 C CA . LEU A 1 169 ? 3.913 -16.775 -9.486 1.00 90.00 169 LEU A CA 1
ATOM 1255 C C . LEU A 1 169 ? 3.159 -16.428 -8.199 1.00 90.00 169 LEU A C 1
ATOM 1257 O O . LEU A 1 169 ? 1.931 -16.436 -8.198 1.00 90.00 169 LEU A O 1
ATOM 1261 N N . MET A 1 170 ? 3.870 -16.037 -7.138 1.00 86.56 170 MET A N 1
ATOM 1262 C CA . MET A 1 170 ? 3.246 -15.553 -5.902 1.00 86.56 170 MET A CA 1
ATOM 1263 C C . MET A 1 170 ? 2.393 -14.302 -6.140 1.00 86.56 170 MET A C 1
ATOM 1265 O O . MET A 1 170 ? 1.277 -14.226 -5.634 1.00 86.56 170 MET A O 1
ATOM 1269 N N . GLY A 1 171 ? 2.854 -13.360 -6.970 1.00 85.75 171 GLY A N 1
ATOM 1270 C CA . GLY A 1 171 ? 2.047 -12.205 -7.374 1.00 85.75 171 GLY A CA 1
ATOM 1271 C C . GLY A 1 171 ? 0.750 -12.595 -8.090 1.00 85.75 171 GLY A C 1
ATOM 1272 O O . GLY A 1 171 ? -0.315 -12.077 -7.756 1.00 85.75 171 GLY A O 1
ATOM 1273 N N . CYS A 1 172 ? 0.810 -13.554 -9.020 1.00 87.81 172 CYS A N 1
ATOM 1274 C CA . CYS A 1 172 ? -0.385 -14.088 -9.681 1.00 87.81 172 CYS A CA 1
ATOM 1275 C C . CYS A 1 172 ? -1.358 -14.742 -8.690 1.00 87.81 172 CYS A C 1
ATOM 1277 O O . CYS A 1 172 ? -2.561 -14.522 -8.799 1.00 87.81 172 CYS A O 1
ATOM 1279 N N . VAL A 1 173 ? -0.857 -15.508 -7.714 1.00 88.62 173 VAL A N 1
ATOM 1280 C CA . VAL A 1 173 ? -1.691 -16.139 -6.675 1.00 88.62 173 VAL A CA 1
ATOM 1281 C C . VAL A 1 173 ? -2.407 -15.088 -5.823 1.00 88.62 173 VAL A C 1
ATOM 1283 O O . VAL A 1 173 ? -3.596 -15.238 -5.547 1.00 88.62 173 VAL A O 1
ATOM 1286 N N . ILE A 1 174 ? -1.726 -14.001 -5.450 1.00 86.81 174 ILE A N 1
ATOM 1287 C CA . ILE A 1 174 ? -2.336 -12.915 -4.667 1.00 86.81 174 ILE A CA 1
ATOM 1288 C C . ILE A 1 174 ? -3.452 -12.228 -5.467 1.00 86.81 174 ILE A C 1
ATOM 1290 O O . ILE A 1 174 ? -4.541 -12.021 -4.937 1.00 86.81 174 ILE A O 1
ATOM 1294 N N . ILE A 1 175 ? -3.227 -11.932 -6.752 1.00 85.44 175 ILE A N 1
ATOM 1295 C CA . ILE A 1 175 ? -4.263 -11.344 -7.619 1.00 85.44 175 ILE A CA 1
ATOM 1296 C C . ILE A 1 175 ? -5.444 -12.304 -7.783 1.00 85.44 175 ILE A C 1
ATOM 1298 O O . ILE A 1 175 ? -6.591 -11.879 -7.666 1.00 85.44 175 ILE A O 1
ATOM 1302 N N . ALA A 1 176 ? -5.180 -13.593 -8.009 1.00 85.06 176 ALA A N 1
ATOM 1303 C CA . ALA A 1 176 ? -6.224 -14.607 -8.116 1.00 85.06 176 ALA A CA 1
ATOM 1304 C C . ALA A 1 176 ? -7.073 -14.679 -6.837 1.00 85.06 176 ALA A C 1
ATOM 1306 O O . ALA A 1 176 ? -8.295 -14.714 -6.929 1.00 85.06 176 ALA A O 1
ATOM 1307 N N . SER A 1 177 ? -6.444 -14.615 -5.658 1.00 82.06 177 SER A N 1
ATOM 1308 C CA . SER A 1 177 ? -7.144 -14.533 -4.369 1.00 82.06 177 SER A CA 1
ATOM 1309 C C . SER A 1 177 ? -8.033 -13.288 -4.276 1.00 82.06 177 SER A C 1
ATOM 1311 O O . SER A 1 177 ? -9.190 -13.389 -3.876 1.00 82.06 177 SER A O 1
ATOM 1313 N N . GLN A 1 178 ? -7.544 -12.126 -4.723 1.00 80.69 178 GLN A N 1
ATOM 1314 C CA . GLN A 1 178 ? -8.318 -10.881 -4.710 1.00 80.69 178 GLN A CA 1
ATOM 1315 C C . GLN A 1 178 ? -9.549 -10.948 -5.631 1.00 80.69 178 GLN A C 1
ATOM 1317 O O . GLN A 1 178 ? -10.628 -10.496 -5.253 1.00 80.69 178 GLN A O 1
ATOM 1322 N N . PHE A 1 179 ? -9.415 -11.556 -6.814 1.00 78.69 179 PHE A N 1
ATOM 1323 C CA . PHE A 1 179 ? -10.547 -11.803 -7.714 1.00 78.69 179 PHE A CA 1
ATOM 1324 C C . PHE A 1 179 ? -11.548 -12.798 -7.129 1.00 78.69 179 PHE A C 1
ATOM 1326 O O . PHE A 1 179 ? -12.753 -12.623 -7.292 1.00 78.69 179 PHE A O 1
ATOM 1333 N N . LEU A 1 180 ? -11.063 -13.823 -6.430 1.00 75.38 180 LEU A N 1
ATOM 1334 C CA . LEU A 1 180 ? -11.911 -14.835 -5.808 1.00 75.38 180 LEU A CA 1
ATOM 1335 C C . LEU A 1 180 ? -12.732 -14.256 -4.645 1.00 75.38 180 LEU A C 1
ATOM 1337 O O . LEU A 1 180 ? -13.889 -14.630 -4.479 1.00 75.38 180 LEU A O 1
ATOM 1341 N N . GLN A 1 181 ? -12.169 -13.288 -3.912 1.00 71.81 181 GLN A N 1
ATOM 1342 C CA . GLN A 1 181 ? -12.883 -12.493 -2.903 1.00 71.81 181 GLN A CA 1
ATOM 1343 C C . GLN A 1 181 ? -13.956 -11.586 -3.527 1.00 71.81 181 GLN A C 1
ATOM 1345 O O . GLN A 1 181 ? -15.014 -11.398 -2.943 1.00 71.81 181 GLN A O 1
ATOM 1350 N N . MET A 1 182 ? -13.715 -11.038 -4.725 1.00 68.88 182 MET A N 1
ATOM 1351 C CA . MET A 1 182 ? -14.708 -10.227 -5.448 1.00 68.88 182 MET A CA 1
ATOM 1352 C C . MET A 1 182 ? -15.829 -11.054 -6.090 1.00 68.88 182 MET A C 1
ATOM 1354 O O . MET A 1 182 ? -16.909 -10.521 -6.327 1.00 68.88 182 MET A O 1
ATOM 1358 N N . ALA A 1 183 ? -15.577 -12.331 -6.391 1.00 69.81 183 ALA A N 1
ATOM 1359 C CA . ALA A 1 183 ? -16.538 -13.236 -7.023 1.00 69.81 183 ALA A CA 1
ATOM 1360 C C . ALA A 1 183 ? -17.526 -13.891 -6.035 1.00 69.81 183 ALA A C 1
ATOM 1362 O O . ALA A 1 183 ? -18.346 -14.697 -6.467 1.00 69.81 183 ALA A O 1
ATOM 1363 N N . ASP A 1 184 ? -17.444 -13.570 -4.737 1.00 62.47 184 ASP A N 1
ATOM 1364 C CA . ASP A 1 184 ? -18.343 -14.047 -3.667 1.00 62.47 184 ASP A CA 1
ATOM 1365 C C . ASP A 1 184 ? -18.365 -15.585 -3.474 1.00 62.47 184 ASP A C 1
ATOM 1367 O O . ASP A 1 184 ? -19.228 -16.143 -2.803 1.00 62.47 184 ASP A O 1
ATOM 1371 N N . VAL A 1 185 ? -17.386 -16.305 -4.045 1.00 59.34 185 VAL A N 1
ATOM 1372 C CA . VAL A 1 185 ? -17.248 -17.776 -3.933 1.00 59.34 185 VAL A CA 1
ATOM 1373 C C . VAL A 1 185 ? -16.580 -18.187 -2.608 1.00 59.34 185 VAL A C 1
ATOM 1375 O O . VAL A 1 185 ? -16.608 -19.355 -2.220 1.00 59.34 185 VAL A O 1
ATOM 1378 N N . ILE A 1 186 ? -16.001 -17.228 -1.880 1.00 54.16 186 ILE A N 1
ATOM 1379 C CA . ILE A 1 186 ? -15.478 -17.395 -0.520 1.00 54.16 186 ILE A CA 1
ATOM 1380 C C . ILE A 1 186 ? -15.932 -16.167 0.277 1.00 54.16 186 ILE A C 1
ATOM 1382 O O . ILE A 1 186 ? -15.746 -15.059 -0.231 1.00 54.16 186 ILE A O 1
ATOM 1386 N N . PRO A 1 187 ? -16.500 -16.324 1.492 1.00 50.94 187 PRO A N 1
ATOM 1387 C CA . PRO A 1 187 ? -16.886 -15.189 2.321 1.00 50.94 187 PRO A CA 1
ATOM 1388 C C . PRO A 1 187 ? -15.721 -14.209 2.441 1.00 50.94 187 PRO A C 1
ATOM 1390 O O . PRO A 1 187 ? -14.585 -14.630 2.688 1.00 50.94 187 PRO A O 1
ATOM 1393 N N . ALA A 1 188 ? -16.000 -12.918 2.259 1.00 47.94 188 ALA A N 1
ATOM 1394 C CA . ALA A 1 188 ? -15.036 -11.870 2.546 1.00 47.94 188 ALA A CA 1
ATOM 1395 C C . ALA A 1 188 ? -14.541 -12.060 3.988 1.00 47.94 188 ALA A C 1
ATOM 1397 O O . ALA A 1 188 ? -15.313 -11.978 4.940 1.00 47.94 188 ALA A O 1
ATOM 1398 N N . VAL A 1 189 ? -13.259 -12.384 4.152 1.00 51.03 189 VAL A N 1
ATOM 1399 C CA . VAL A 1 189 ? -12.597 -12.319 5.457 1.00 51.03 189 VAL A CA 1
ATOM 1400 C C . VAL A 1 189 ? -12.324 -10.846 5.739 1.00 51.03 189 VAL A C 1
ATOM 1402 O O . VAL A 1 189 ? -11.267 -10.316 5.395 1.00 51.03 189 VAL A O 1
ATOM 1405 N N . GLY A 1 190 ? -13.344 -10.189 6.282 1.00 42.28 190 GLY A N 1
ATOM 1406 C CA . GLY A 1 190 ? -13.375 -8.795 6.705 1.00 42.28 190 GLY A CA 1
ATOM 1407 C C . GLY A 1 190 ? -14.622 -8.562 7.532 1.00 42.28 190 GLY A C 1
ATOM 1408 O O . GLY A 1 190 ? -15.706 -8.513 6.912 1.00 42.28 190 GLY A O 1
#

Sequence (190 aa):
FIYLLWQVATQGVLSQTELMANNSLTSFIASLSDVLQQPQVSQSVSVFADLALATSFLGVSLGLFDLLSGMMKRTNTGLNNSNGSDANDSNRTDGKSHRLKTALVTFLPPLAFALFYPQGFITALGYAAIALVILAIFLPVAMVSKQRKAQASGYIVSGGNVSLVLASLMGCVIIASQFLQMADVIPAVG

pLDDT: mean 70.55, std 14.02, range [37.03, 91.81]

Secondary structure (DSSP, 8-state):
-HHHHHHHHHHHHS-HHHHHH--SHHHHHHHHHHHHT-HHHHHHHHHHHHHHHHHHHHHHHHHHHHHHHHHHHHHHHHHS-SS---------S-HHHHHHHHHHHHHHHHHHHHHH-TTHHHHHHHHHHHHHHIIIIIHHHHHHHHHHHH--SSPPPTTHHHHHHHHHHHHHHHHHHHHHHHTTSS----

Foldseek 3Di:
DVVVVVVCVLPVQDDPVQVQVDPDPLSSLVVVCVSVVDPVVSVVVVVVVVVVVVVVVVVVLVVQLVVQVVVVVVVVVVVPPPDDDDDDDPDDDCVVVVSVVSSCVVVVVVVVQVVVCVVVPVVVVLVVVLVCLCVVQVVVLVVVVVVCVVDVDDDDPPQHVNVSVVSVVVSVVSVVVSVCCVVPVDPPPD

Radius of gyration: 23.77 Å; chains: 1; bounding box: 50×55×66 Å